Protein AF-0000000078092265 (afdb_homodimer)

Solvent-accessible surface area (backbone atoms only — not comparable to full-atom values): 11672 Å² total; per-residue (Å²): 135,84,78,75,76,72,63,72,63,69,66,55,89,64,66,45,27,37,35,40,30,34,4,74,84,43,70,90,44,83,53,50,36,31,25,39,28,41,64,63,77,36,43,71,41,83,38,68,69,68,69,80,55,44,78,50,47,59,36,38,38,35,26,38,37,67,60,49,50,34,36,48,71,65,77,37,58,66,68,65,69,46,38,56,56,51,50,41,49,51,54,46,35,51,52,50,40,53,52,45,51,51,49,69,72,96,135,86,77,76,76,72,64,73,64,69,66,54,89,64,64,44,28,35,34,40,31,35,4,72,83,44,70,92,43,83,56,48,34,31,24,38,28,40,63,64,76,37,44,72,41,84,38,68,70,68,71,82,55,44,77,51,47,57,35,38,38,34,26,38,36,68,61,51,50,34,36,50,70,66,73,35,58,66,67,64,69,45,39,58,55,51,51,40,48,51,53,45,34,50,52,49,38,52,52,45,49,52,48,69,73,96

Radius of gyration: 17.76 Å; Cα contacts (8 Å, |Δi|>4): 321; chains: 2; bounding box: 44×43×54 Å

Foldseek 3Di:
DDPPCPPCPVPPQPQAKEKEWEAAPDWPPPTWIWIFGVNVVGDIDTDDPDDPCVVRHPYYYYDYVVVVVCVVVVVDPPCVVCVVVVVVVVVVVVVVVVVVVVVVVD/DDPPCPPVPPPPQPQAKEKEWEAAPDWPPPTWIWIFGVNVVGDIDTDDPDDPCVVRHPYYYYDYVVVVVCVVVVVDPPCVVCVVVVVVVVVVVVVVVVVVVVVVVD

Organism: Rosa chinensis (NCBI:txid74649)

Nearest PDB structures (foldseek):
  9cbs-assembly4_D  TM=3.784E-01  e=1.407E+00  Thermochaetoides thermophila
  9cbs-assembly2_B  TM=3.819E-01  e=1.236E+00  Thermochaetoides thermophila
  9cbs-assembly3_C  TM=3.785E-01  e=1.709E+00  Thermochaetoides thermophila
  8wwc-assembly1_C  TM=3.579E-01  e=4.514E+00  synthetic construct
  9cbs-assembly4_D  TM=3.783E-01  e=1.330E+00  Thermochaetoides thermophila

pLDDT: mean 72.86, std 19.33, range [26.08, 94.12]

Structure (mmCIF, N/CA/C/O backbone):
data_AF-0000000078092265-model_v1
#
loop_
_entity.id
_entity.type
_entity.pdbx_description
1 polymer 'Putative SCP2 sterol-binding domain-containing protein'
#
loop_
_atom_site.group_PDB
_atom_site.id
_atom_site.type_symbol
_atom_site.label_atom_id
_atom_site.label_alt_id
_atom_site.label_comp_id
_atom_site.label_asym_id
_atom_site.label_entity_id
_atom_site.label_seq_id
_atom_site.pdbx_PDB_ins_code
_atom_site.Cartn_x
_atom_site.Cartn_y
_atom_site.Cartn_z
_atom_site.occupancy
_atom_site.B_iso_or_equiv
_atom_site.auth_seq_id
_atom_site.auth_comp_id
_atom_site.auth_asym_id
_atom_site.auth_atom_id
_atom_site.pdbx_PDB_model_num
ATOM 1 N N . MET A 1 1 ? 27.328 -7.016 -19.031 1 26.3 1 MET A N 1
ATOM 2 C CA . MET A 1 1 ? 26.531 -5.859 -18.625 1 26.3 1 MET A CA 1
ATOM 3 C C . MET A 1 1 ? 25.781 -6.148 -17.344 1 26.3 1 MET A C 1
ATOM 5 O O . MET A 1 1 ? 25.078 -7.152 -17.234 1 26.3 1 MET A O 1
ATOM 9 N N . LYS A 1 2 ? 26.203 -5.844 -15.977 1 26.5 2 LYS A N 1
ATOM 10 C CA . LYS A 1 2 ? 26.156 -6.375 -14.625 1 26.5 2 LYS A CA 1
ATOM 11 C C . LYS A 1 2 ? 24.734 -6.293 -14.062 1 26.5 2 LYS A C 1
ATOM 13 O O . LYS A 1 2 ? 24.062 -5.27 -14.203 1 26.5 2 LYS A O 1
ATOM 18 N N . GLN A 1 3 ? 23.766 -7.34 -14.109 1 31.22 3 GLN A N 1
ATOM 19 C CA . GLN A 1 3 ? 22.406 -7.621 -13.664 1 31.22 3 GLN A CA 1
ATOM 20 C C . GLN A 1 3 ? 22.109 -6.949 -12.328 1 31.22 3 GLN A C 1
ATOM 22 O O . GLN A 1 3 ? 22.859 -7.137 -11.359 1 31.22 3 GLN A O 1
ATOM 27 N N . GLN A 1 4 ? 21.812 -5.688 -12.203 1 35.84 4 GLN A N 1
ATOM 28 C CA . GLN A 1 4 ? 21.547 -4.836 -11.047 1 35.84 4 GLN A CA 1
ATOM 29 C C . GLN A 1 4 ? 21.047 -5.652 -9.867 1 35.84 4 GLN A C 1
ATOM 31 O O . GLN A 1 4 ? 20.172 -6.504 -10.016 1 35.84 4 GLN A O 1
ATOM 36 N N . ASN A 1 5 ? 21.891 -5.93 -8.82 1 31.75 5 ASN A N 1
ATOM 37 C CA . ASN A 1 5 ? 21.812 -6.609 -7.531 1 31.75 5 ASN A CA 1
ATOM 38 C C . ASN A 1 5 ? 20.453 -6.438 -6.887 1 31.75 5 ASN A C 1
ATOM 40 O O . ASN A 1 5 ? 20.109 -5.355 -6.402 1 31.75 5 ASN A O 1
ATOM 44 N N . ALA A 1 6 ? 19.359 -6.59 -7.562 1 34.56 6 ALA A N 1
ATOM 45 C CA . ALA A 1 6 ? 18.172 -6.832 -6.742 1 34.56 6 ALA A CA 1
ATOM 46 C C . ALA A 1 6 ? 18.547 -7.547 -5.445 1 34.56 6 ALA A C 1
ATOM 48 O O . ALA A 1 6 ? 18.859 -8.742 -5.453 1 34.56 6 ALA A O 1
ATOM 49 N N . SER A 1 7 ? 19.453 -7.035 -4.672 1 35.84 7 SER A N 1
ATOM 50 C CA . SER A 1 7 ? 19.734 -7.574 -3.348 1 35.84 7 SER A CA 1
ATOM 51 C C . SER A 1 7 ? 18.547 -8.352 -2.797 1 35.84 7 SER A C 1
ATOM 53 O O . SER A 1 7 ? 17.406 -7.922 -2.936 1 35.84 7 SER A O 1
ATOM 55 N N . LYS A 1 8 ? 18.594 -9.664 -2.881 1 35.97 8 LYS A N 1
ATOM 56 C CA . LYS A 1 8 ? 17.766 -10.539 -2.062 1 35.97 8 LYS A CA 1
ATOM 57 C C . LYS A 1 8 ? 17.344 -9.852 -0.765 1 35.97 8 LYS A C 1
ATOM 59 O O . LYS A 1 8 ? 18.172 -9.688 0.145 1 35.97 8 LYS A O 1
ATOM 64 N N . VAL A 1 9 ? 16.938 -8.656 -0.868 1 36.91 9 VAL A N 1
ATOM 65 C CA . VAL A 1 9 ? 16.328 -8.32 0.414 1 36.91 9 VAL A CA 1
ATOM 66 C C . VAL A 1 9 ? 15.82 -9.586 1.091 1 36.91 9 VAL A C 1
ATOM 68 O O . VAL A 1 9 ? 15.062 -10.352 0.494 1 36.91 9 VAL A O 1
ATOM 71 N N . ILE A 1 10 ? 16.672 -10.242 1.717 1 37.53 10 ILE A N 1
ATOM 72 C CA . ILE A 1 10 ? 16.25 -11.312 2.615 1 37.53 10 ILE A CA 1
ATOM 73 C C . ILE A 1 10 ? 14.82 -11.078 3.072 1 37.53 10 ILE A C 1
ATOM 75 O O . ILE A 1 10 ? 14.523 -10.086 3.736 1 37.53 10 ILE A O 1
ATOM 79 N N . VAL A 1 11 ? 13.883 -11.172 2.197 1 43.97 11 VAL A N 1
ATOM 80 C CA . VAL A 1 11 ? 12.57 -11.383 2.801 1 43.97 11 VAL A CA 1
ATOM 81 C C . VAL A 1 11 ? 12.719 -12.195 4.086 1 43.97 11 VAL A C 1
ATOM 83 O O . VAL A 1 11 ? 13 -13.398 4.039 1 43.97 11 VAL A O 1
ATOM 86 N N . LYS A 1 12 ? 13.609 -11.781 4.887 1 41.59 12 LYS A N 1
ATOM 87 C CA . LYS A 1 12 ? 13.406 -12.516 6.133 1 41.59 12 LYS A CA 1
ATOM 88 C C . LYS A 1 12 ? 11.977 -13.062 6.223 1 41.59 12 LYS A C 1
ATOM 90 O O . LYS A 1 12 ? 11.078 -12.57 5.535 1 41.59 12 LYS A O 1
ATOM 95 N N . LYS A 1 13 ? 11.758 -14.016 7.109 1 46.97 13 LYS A N 1
ATOM 96 C CA . LYS A 1 13 ? 10.625 -14.812 7.582 1 46.97 13 LYS A CA 1
ATOM 97 C C . LYS A 1 13 ? 9.352 -13.977 7.617 1 46.97 13 LYS A C 1
ATOM 99 O O . LYS A 1 13 ? 8.578 -14.062 8.57 1 46.97 13 LYS A O 1
ATOM 104 N N . ILE A 1 14 ? 9.258 -12.758 6.801 1 56.88 14 ILE A N 1
ATOM 105 C CA . ILE A 1 14 ? 8.055 -12.094 7.277 1 56.88 14 ILE A CA 1
ATOM 106 C C . ILE A 1 14 ? 6.82 -12.773 6.684 1 56.88 14 ILE A C 1
ATOM 108 O O . ILE A 1 14 ? 6.641 -12.789 5.461 1 56.88 14 ILE A O 1
ATOM 112 N N . GLY A 1 15 ? 6.367 -13.805 7.215 1 70.12 15 GLY A N 1
ATOM 113 C CA . GLY A 1 15 ? 5.121 -14.555 7.145 1 70.12 15 GLY A CA 1
ATOM 114 C C . GLY A 1 15 ? 3.891 -13.664 7.148 1 70.12 15 GLY A C 1
ATOM 115 O O . GLY A 1 15 ? 2.984 -13.852 7.965 1 70.12 15 GLY A O 1
ATOM 116 N N . LEU A 1 16 ? 3.859 -12.625 6.105 1 79.5 16 LEU A N 1
ATOM 117 C CA . LEU A 1 16 ? 2.682 -11.766 6.086 1 79.5 16 LEU A CA 1
ATOM 118 C C . LEU A 1 16 ? 1.802 -12.078 4.883 1 79.5 16 LEU A C 1
ATOM 120 O O . LEU A 1 16 ? 2.295 -12.539 3.852 1 79.5 16 LEU A O 1
ATOM 124 N N . VAL A 1 17 ? 0.511 -11.789 5.09 1 86.44 17 VAL A N 1
ATOM 125 C CA . VAL A 1 17 ? -0.472 -11.922 4.02 1 86.44 17 VAL A CA 1
ATOM 126 C C . VAL A 1 17 ? -1.005 -10.547 3.631 1 86.44 17 VAL A C 1
ATOM 128 O O . VAL A 1 17 ? -1.37 -9.75 4.496 1 86.44 17 VAL A O 1
ATOM 131 N N . TYR A 1 18 ? -0.978 -10.312 2.299 1 87.56 18 TYR A N 1
ATOM 132 C CA . TYR A 1 18 ? -1.479 -9.047 1.77 1 87.56 18 TYR A CA 1
ATOM 133 C C . TYR A 1 18 ? -2.605 -9.281 0.771 1 87.56 18 TYR A C 1
ATOM 135 O O . TYR A 1 18 ? -2.666 -10.336 0.13 1 87.56 18 TYR A O 1
ATOM 143 N N . GLN A 1 19 ? -3.453 -8.281 0.671 1 90.44 19 GLN A N 1
ATOM 144 C CA . GLN A 1 19 ? -4.449 -8.289 -0.394 1 90.44 19 GLN A CA 1
ATOM 145 C C . GLN A 1 19 ? -4.281 -7.082 -1.313 1 90.44 19 GLN A C 1
ATOM 147 O O . GLN A 1 19 ? -4.066 -5.961 -0.845 1 90.44 19 GLN A O 1
ATOM 152 N N . ILE A 1 20 ? -4.375 -7.355 -2.574 1 90.75 20 ILE A N 1
ATOM 153 C CA . ILE A 1 20 ? -4.355 -6.289 -3.572 1 90.75 20 ILE A CA 1
ATOM 154 C C . ILE A 1 20 ? -5.699 -6.234 -4.297 1 90.75 20 ILE A C 1
ATOM 156 O O . ILE A 1 20 ? -6.27 -7.273 -4.637 1 90.75 20 ILE A O 1
ATOM 160 N N . LYS A 1 21 ? -6.09 -5.051 -4.41 1 93.19 21 LYS A N 1
ATOM 161 C CA . LYS A 1 21 ? -7.305 -4.812 -5.18 1 93.19 21 LYS A CA 1
ATOM 162 C C . LYS A 1 21 ? -7.02 -3.947 -6.406 1 93.19 21 LYS A C 1
ATOM 164 O O . LYS A 1 21 ? -6.461 -2.855 -6.285 1 93.19 21 LYS A O 1
ATOM 169 N N . ILE A 1 22 ? -7.461 -4.477 -7.477 1 93.69 22 ILE A N 1
ATOM 170 C CA . ILE A 1 22 ? -7.199 -3.795 -8.742 1 93.69 22 ILE A CA 1
ATOM 171 C C . ILE A 1 22 ? -8.508 -3.266 -9.32 1 93.69 22 ILE A C 1
ATOM 173 O O . ILE A 1 22 ? -9.445 -4.035 -9.57 1 93.69 22 ILE A O 1
ATOM 177 N N . ALA A 1 23 ? -8.492 -1.946 -9.547 1 93.88 23 ALA A N 1
ATOM 178 C CA . ALA A 1 23 ? -9.672 -1.298 -10.109 1 93.88 23 ALA A CA 1
ATOM 179 C C . ALA A 1 23 ? -9.484 -1.019 -11.602 1 93.88 23 ALA A C 1
ATOM 181 O O . ALA A 1 23 ? -8.453 -0.485 -12.008 1 93.88 23 ALA A O 1
ATOM 182 N N . PRO A 1 24 ? -10.477 -1.284 -12.438 1 94.12 24 PRO A N 1
ATOM 183 C CA . PRO A 1 24 ? -10.336 -1.032 -13.875 1 94.12 24 PRO A CA 1
ATOM 184 C C . PRO A 1 24 ? -10.312 0.457 -14.211 1 94.12 24 PRO A C 1
ATOM 186 O O . PRO A 1 24 ? -9.531 0.883 -15.07 1 94.12 24 PRO A O 1
ATOM 189 N N . LYS A 1 25 ? -11.211 1.271 -13.539 1 88.94 25 LYS A N 1
ATOM 190 C CA . LYS A 1 25 ? -11.297 2.686 -13.891 1 88.94 25 LYS A CA 1
ATOM 191 C C . LYS A 1 25 ? -11.172 3.57 -12.648 1 88.94 25 LYS A C 1
ATOM 193 O O . LYS A 1 25 ? -10.406 4.535 -12.648 1 88.94 25 LYS A O 1
ATOM 198 N N . LYS A 1 26 ? -11.922 3.164 -11.648 1 87.31 26 LYS A N 1
ATOM 199 C CA . LYS A 1 26 ? -11.977 3.939 -10.414 1 87.31 26 LYS A CA 1
ATOM 200 C C . LYS A 1 26 ? -11.75 3.049 -9.195 1 87.31 26 LYS A C 1
ATOM 202 O O . LYS A 1 26 ? -12.398 2.01 -9.047 1 87.31 26 LYS A O 1
ATOM 207 N N . ILE A 1 27 ? -10.82 3.432 -8.375 1 89.12 27 ILE A N 1
ATOM 208 C CA . ILE A 1 27 ? -10.562 2.654 -7.164 1 89.12 27 ILE A CA 1
ATOM 209 C C . ILE A 1 27 ? -11.852 2.521 -6.355 1 89.12 27 ILE A C 1
ATOM 211 O O . ILE A 1 27 ? -12.594 3.492 -6.199 1 89.12 27 ILE A O 1
ATOM 215 N N . GLY A 1 28 ? -12.211 1.368 -5.91 1 87.69 28 GLY A N 1
ATOM 216 C CA . GLY A 1 28 ? -13.406 1.104 -5.125 1 87.69 28 GLY A CA 1
ATOM 217 C C . GLY A 1 28 ? -14.547 0.538 -5.945 1 87.69 28 GLY A C 1
ATOM 218 O O . GLY A 1 28 ? -15.57 0.123 -5.395 1 87.69 28 GLY A O 1
ATOM 219 N N . PHE A 1 29 ? -14.367 0.61 -7.301 1 89.94 29 PHE A N 1
ATOM 220 C CA . PHE A 1 29 ? -15.438 0.15 -8.172 1 89.94 29 PHE A CA 1
ATOM 221 C C . PHE A 1 29 ? -14.977 -1.032 -9.023 1 89.94 29 PHE A C 1
ATOM 223 O O . PHE A 1 29 ? -14 -0.926 -9.766 1 89.94 29 PHE A O 1
ATOM 230 N N . ASN A 1 30 ? -15.727 -2.215 -8.93 1 93.94 30 ASN A N 1
ATOM 231 C CA . ASN A 1 30 ? -15.492 -3.418 -9.727 1 93.94 30 ASN A CA 1
ATOM 232 C C . ASN A 1 30 ? -14.062 -3.914 -9.586 1 93.94 30 ASN A C 1
ATOM 234 O O . ASN A 1 30 ? -13.406 -4.238 -10.578 1 93.94 30 ASN A O 1
ATOM 238 N N . GLU A 1 31 ? -13.594 -3.898 -8.367 1 93.75 31 GLU A N 1
ATOM 239 C CA . GLU A 1 31 ? -12.211 -4.297 -8.117 1 93.75 31 GLU A CA 1
ATOM 240 C C . GLU A 1 31 ? -12.062 -5.816 -8.133 1 93.75 31 GLU A C 1
ATOM 242 O O . GLU A 1 31 ? -12.984 -6.539 -7.742 1 93.75 31 GLU A O 1
ATOM 247 N N . LEU A 1 32 ? -10.898 -6.242 -8.672 1 93.56 32 LEU A N 1
ATOM 248 C CA . LEU A 1 32 ? -10.469 -7.633 -8.531 1 93.56 32 LEU A CA 1
ATOM 249 C C . LEU A 1 32 ? -9.445 -7.77 -7.41 1 93.56 32 LEU A C 1
ATOM 251 O O . LEU A 1 32 ? -8.492 -6.996 -7.336 1 93.56 32 LEU A O 1
ATOM 255 N N . ALA A 1 33 ? -9.734 -8.766 -6.566 1 92.06 33 ALA A N 1
ATOM 256 C CA . ALA A 1 33 ? -8.859 -8.922 -5.406 1 92.06 33 ALA A CA 1
ATOM 257 C C . ALA A 1 33 ? -7.957 -10.141 -5.562 1 92.06 33 ALA A C 1
ATOM 259 O O . ALA A 1 33 ? -8.383 -11.18 -6.078 1 92.06 33 ALA A O 1
ATOM 260 N N . TYR A 1 34 ? -6.742 -9.945 -5.152 1 90.06 34 TYR A N 1
ATOM 261 C CA . TYR A 1 34 ? -5.762 -11.016 -5.059 1 90.06 34 TYR A CA 1
ATOM 262 C C . TYR A 1 34 ? -5.137 -11.062 -3.668 1 90.06 34 TYR A C 1
ATOM 264 O O . TYR A 1 34 ? -4.875 -10.016 -3.062 1 90.06 34 TYR A O 1
ATOM 272 N N . THR A 1 35 ? -4.902 -12.266 -3.219 1 89.31 35 THR A N 1
ATOM 273 C CA . THR A 1 35 ? -4.211 -12.445 -1.948 1 89.31 35 THR A CA 1
ATOM 274 C C . THR A 1 35 ? -2.787 -12.953 -2.176 1 89.31 35 THR A C 1
ATOM 276 O O . THR A 1 35 ? -2.574 -13.922 -2.902 1 89.31 35 THR A O 1
ATOM 279 N N . ILE A 1 36 ? -1.922 -12.203 -1.634 1 86.69 36 ILE A N 1
ATOM 280 C CA . ILE A 1 36 ? -0.514 -12.578 -1.695 1 86.69 36 ILE A CA 1
ATOM 281 C C . ILE A 1 36 ? -0.073 -13.148 -0.348 1 86.69 36 ILE A C 1
ATOM 283 O O . ILE A 1 36 ? 0 -12.422 0.645 1 86.69 36 ILE A O 1
ATOM 287 N N . ASP A 1 37 ? 0.256 -14.469 -0.328 1 84.81 37 ASP A N 1
ATOM 288 C CA . ASP A 1 37 ? 0.639 -15.172 0.892 1 84.81 37 ASP A CA 1
ATOM 289 C C . ASP A 1 37 ? 2.146 -15.406 0.938 1 84.81 37 ASP A C 1
ATOM 291 O O . ASP A 1 37 ? 2.652 -16.359 0.327 1 84.81 37 ASP A O 1
ATOM 295 N N . LEU A 1 38 ? 2.846 -14.617 1.672 1 81.94 38 LEU A N 1
ATOM 296 C CA . LEU A 1 38 ? 4.301 -1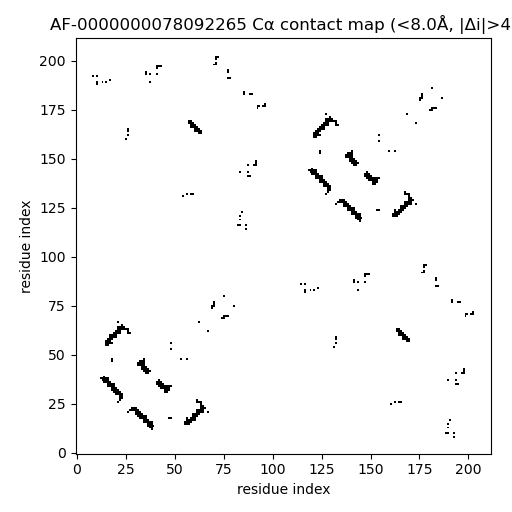4.703 1.726 1 81.94 38 LEU A CA 1
ATOM 297 C C . LEU A 1 38 ? 4.746 -15.805 2.684 1 81.94 38 LEU A C 1
ATOM 299 O O . LEU A 1 38 ? 5.914 -16.203 2.68 1 81.94 38 LEU A O 1
ATOM 303 N N . ILE A 1 39 ? 3.732 -16.234 3.5 1 77.75 39 ILE A N 1
ATOM 304 C CA . ILE A 1 39 ? 4 -17.391 4.34 1 77.75 39 ILE A CA 1
ATOM 305 C C . ILE A 1 39 ? 4.176 -18.625 3.463 1 77.75 39 ILE A C 1
ATOM 307 O O . ILE A 1 39 ? 5.043 -19.469 3.729 1 77.75 39 ILE A O 1
ATOM 311 N N . ARG A 1 40 ? 3.342 -18.625 2.463 1 82.12 40 ARG A N 1
ATOM 312 C CA . ARG A 1 40 ? 3.408 -19.719 1.516 1 82.12 40 ARG A CA 1
ATOM 313 C C . ARG A 1 40 ? 4.25 -19.359 0.3 1 82.12 40 ARG A C 1
ATOM 315 O O . ARG A 1 40 ? 3.834 -19.578 -0.84 1 82.12 40 ARG A O 1
ATOM 322 N N . LYS A 1 41 ? 5.297 -18.703 0.479 1 77.5 41 LYS A N 1
ATOM 323 C CA . LYS A 1 41 ? 6.34 -18.406 -0.5 1 77.5 41 LYS A CA 1
ATOM 324 C C . LYS A 1 41 ? 5.809 -17.531 -1.621 1 77.5 41 LYS A C 1
ATOM 326 O O . LYS A 1 41 ? 6.125 -17.734 -2.793 1 77.5 41 LYS A O 1
ATOM 331 N N . GLY A 1 42 ? 4.801 -16.766 -1.279 1 78 42 GLY A N 1
ATOM 332 C CA . GLY A 1 42 ? 4.375 -15.773 -2.256 1 78 42 GLY A CA 1
ATOM 333 C C . GLY A 1 42 ? 3.248 -16.266 -3.148 1 78 42 GLY A C 1
ATOM 334 O O . GLY A 1 42 ? 3.016 -15.711 -4.223 1 78 42 GLY A O 1
ATOM 335 N N . GLU A 1 43 ? 2.598 -17.312 -2.736 1 83.81 43 GLU A N 1
ATOM 336 C CA . GLU A 1 43 ? 1.448 -17.75 -3.518 1 83.81 43 GLU A CA 1
ATOM 337 C C . GLU A 1 43 ? 0.405 -16.656 -3.652 1 83.81 43 GLU A C 1
ATOM 339 O O . GLU A 1 43 ? 0.128 -15.938 -2.689 1 83.81 43 GLU A O 1
ATOM 344 N N . VAL A 1 44 ? -0.053 -16.516 -4.883 1 86.31 44 VAL A N 1
ATOM 345 C CA . VAL A 1 44 ? -1.093 -15.531 -5.148 1 86.31 44 VAL A CA 1
ATOM 346 C C . VAL A 1 44 ? -2.395 -16.234 -5.516 1 86.31 44 VAL A C 1
ATOM 348 O O . VAL A 1 44 ? -2.402 -17.141 -6.355 1 86.31 44 VAL A O 1
ATOM 351 N N . THR A 1 45 ? -3.418 -15.938 -4.781 1 88.12 45 THR A N 1
ATOM 352 C CA . THR A 1 45 ? -4.738 -16.484 -5.059 1 88.12 45 THR A CA 1
ATOM 353 C C . THR A 1 45 ? -5.723 -15.375 -5.406 1 88.12 45 THR A C 1
ATOM 355 O O . THR A 1 45 ? -5.688 -14.297 -4.812 1 88.12 45 THR A O 1
ATOM 358 N N . LYS A 1 46 ? -6.484 -15.711 -6.441 1 89.69 46 LYS A N 1
ATOM 359 C CA . LYS A 1 46 ? -7.539 -14.766 -6.789 1 89.69 46 LYS A CA 1
ATOM 360 C C . LYS A 1 46 ? -8.664 -14.797 -5.758 1 89.69 46 LYS A C 1
ATOM 362 O O . LYS A 1 46 ? -9.078 -15.867 -5.312 1 89.69 46 LYS A O 1
ATOM 367 N N . GLY A 1 47 ? -9.102 -13.594 -5.434 1 86.88 47 GLY A N 1
ATOM 368 C CA . GLY A 1 47 ? -10.18 -13.477 -4.469 1 86.88 47 GLY A CA 1
ATOM 369 C C . GLY A 1 47 ? -9.734 -12.922 -3.133 1 86.88 47 GLY A C 1
ATOM 370 O O . GLY A 1 47 ? -8.547 -12.961 -2.805 1 86.88 47 GLY A O 1
ATOM 371 N N . ALA A 1 48 ? -10.695 -12.164 -2.527 1 73.19 48 ALA A N 1
ATOM 372 C CA . ALA A 1 48 ? -10.445 -11.641 -1.188 1 73.19 48 ALA A CA 1
ATOM 373 C C . ALA A 1 48 ? -10.344 -12.773 -0.168 1 73.19 48 ALA A C 1
ATOM 375 O O . ALA A 1 48 ? -10.961 -13.82 -0.332 1 73.19 48 ALA A O 1
ATOM 376 N N . TYR A 1 49 ? -9.273 -12.602 0.7 1 62.66 49 TYR A N 1
ATOM 377 C CA . TYR A 1 49 ? -9.211 -13.57 1.79 1 62.66 49 TYR A CA 1
ATOM 378 C C . TYR A 1 49 ? -10.508 -13.562 2.592 1 62.66 49 TYR A C 1
ATOM 380 O O . TYR A 1 49 ? -11.023 -12.5 2.943 1 62.66 49 TYR A O 1
ATOM 388 N N . GLU A 1 50 ? -11.43 -14.406 2.285 1 58.91 50 GLU A N 1
ATOM 389 C CA . GLU A 1 50 ? -12.68 -14.539 3.035 1 58.91 50 GLU A CA 1
ATOM 390 C C . GLU A 1 50 ? -12.477 -15.359 4.301 1 58.91 50 GLU A C 1
ATOM 392 O O . GLU A 1 50 ? -11.57 -16.203 4.367 1 58.91 50 GLU A O 1
ATOM 397 N N . GLY A 1 51 ? -13.156 -14.938 5.402 1 54.44 51 GLY A N 1
ATOM 398 C CA . GLY A 1 51 ? -13.281 -15.68 6.648 1 54.44 51 GLY A CA 1
ATOM 399 C C . GLY A 1 51 ? -12.195 -15.344 7.652 1 54.44 51 GLY A C 1
ATOM 400 O O . GLY A 1 51 ? -11.773 -14.188 7.758 1 54.44 51 GLY A O 1
ATOM 401 N N . ILE A 1 52 ? -11.773 -16.344 8.469 1 50.91 52 ILE A N 1
ATOM 402 C CA . ILE A 1 52 ? -10.844 -16.312 9.594 1 50.91 52 ILE A CA 1
ATOM 403 C C . ILE A 1 52 ? -9.484 -15.805 9.125 1 50.91 52 ILE A C 1
ATOM 405 O O . ILE A 1 52 ? -8.758 -15.156 9.883 1 50.91 52 ILE A O 1
ATOM 409 N N . ARG A 1 53 ? -9.281 -15.875 7.863 1 56.12 53 ARG A N 1
ATOM 410 C CA . ARG A 1 53 ? -7.922 -15.602 7.406 1 56.12 53 ARG A CA 1
ATOM 411 C C . ARG A 1 53 ? -7.711 -14.109 7.176 1 56.12 53 ARG A C 1
ATOM 413 O O . ARG A 1 53 ? -6.578 -13.633 7.156 1 56.12 53 ARG A O 1
ATOM 420 N N . ASN A 1 54 ? -8.945 -13.414 7.102 1 59.41 54 ASN A N 1
ATOM 421 C CA . ASN A 1 54 ? -8.852 -11.961 7.02 1 59.41 54 ASN A CA 1
ATOM 422 C C . ASN A 1 54 ? -8.094 -11.375 8.203 1 59.41 54 ASN A C 1
ATOM 424 O O . ASN A 1 54 ? -7.438 -10.344 8.078 1 59.41 54 ASN A O 1
ATOM 428 N N . ALA A 1 55 ? -8.203 -12.297 9.273 1 60.72 55 ALA A N 1
ATOM 429 C CA . ALA A 1 55 ? -7.527 -11.844 10.484 1 60.72 55 ALA A CA 1
ATOM 430 C C . ALA A 1 55 ? -6.012 -11.836 10.297 1 60.72 55 ALA A C 1
ATOM 432 O O . ALA A 1 55 ? -5.293 -11.18 11.047 1 60.72 55 ALA A O 1
ATOM 433 N N . TYR A 1 56 ? -5.715 -12.289 9.18 1 74.69 56 TYR A N 1
ATOM 434 C CA . TYR A 1 56 ? -4.27 -12.461 9.047 1 74.69 56 TYR A CA 1
ATOM 435 C C . TYR A 1 56 ? -3.707 -11.547 7.969 1 74.69 56 TYR A C 1
ATOM 437 O O . TYR A 1 56 ? -2.498 -11.531 7.727 1 74.69 56 TYR A O 1
ATOM 445 N N . ILE A 1 57 ? -4.773 -10.734 7.484 1 85.31 57 ILE A N 1
ATOM 446 C CA . ILE A 1 57 ? -4.277 -9.852 6.434 1 85.31 57 ILE A CA 1
ATOM 447 C C . ILE A 1 57 ? -3.533 -8.672 7.059 1 85.31 57 ILE A C 1
ATOM 449 O O . ILE A 1 57 ? -4.074 -7.973 7.918 1 85.31 57 ILE A O 1
ATOM 453 N N . TYR A 1 58 ? -2.375 -8.469 6.598 1 85.38 58 TYR A N 1
ATOM 454 C CA . TYR A 1 58 ? -1.525 -7.414 7.141 1 85.38 58 TYR A CA 1
ATOM 455 C C . TYR A 1 58 ? -1.916 -6.055 6.57 1 85.38 58 TYR A C 1
ATOM 457 O O . TYR A 1 58 ? -1.939 -5.055 7.297 1 85.38 58 TYR A O 1
ATOM 465 N N . ALA A 1 59 ? -2.309 -6.023 5.27 1 89.88 59 ALA A N 1
ATOM 466 C CA . ALA A 1 59 ? -2.695 -4.77 4.625 1 89.88 59 ALA A CA 1
ATOM 467 C C . ALA A 1 59 ? -3.422 -5.027 3.309 1 89.88 59 ALA A C 1
ATOM 469 O O . ALA A 1 59 ? -3.242 -6.082 2.689 1 89.88 59 ALA A O 1
ATOM 470 N N . ILE A 1 60 ? -4.234 -4.105 2.943 1 91 60 ILE A N 1
ATOM 471 C CA . ILE A 1 60 ? -4.918 -4.125 1.655 1 91 60 ILE A CA 1
ATOM 472 C C . ILE A 1 60 ? -4.516 -2.896 0.839 1 91 60 ILE A C 1
ATOM 474 O O . ILE A 1 60 ? -4.516 -1.775 1.353 1 91 60 ILE A O 1
ATOM 478 N N . PHE A 1 61 ? -4.215 -3.133 -0.4 1 90.75 61 PHE A N 1
ATOM 479 C CA . PHE A 1 61 ? -3.834 -2.062 -1.313 1 90.75 61 PHE A CA 1
ATOM 480 C C . PHE A 1 61 ? -4.742 -2.043 -2.537 1 90.75 61 PHE A C 1
ATOM 482 O O . PHE A 1 61 ? -4.953 -3.076 -3.176 1 90.75 61 PHE A O 1
ATOM 489 N N . SER A 1 62 ? -5.273 -0.884 -2.818 1 92.62 62 SER A N 1
ATOM 490 C CA . SER A 1 62 ? -6.105 -0.71 -4.004 1 92.62 62 SER A CA 1
ATOM 491 C C . SER A 1 62 ? -5.461 0.258 -4.992 1 92.62 62 SER A C 1
ATOM 493 O O . SER A 1 62 ? -4.953 1.309 -4.598 1 92.62 62 SER A O 1
ATOM 495 N N . PHE A 1 63 ? -5.469 -0.081 -6.246 1 89.88 63 PHE A N 1
ATOM 496 C CA . PHE A 1 63 ? -4.973 0.805 -7.293 1 89.88 63 PHE A CA 1
ATOM 497 C C . PHE A 1 63 ? -5.625 0.478 -8.633 1 89.88 63 PHE A C 1
ATOM 499 O O . PHE A 1 63 ? -6.332 -0.524 -8.758 1 89.88 63 PHE A O 1
ATOM 506 N N . LYS A 1 64 ? -5.324 1.28 -9.57 1 91.12 64 LYS A N 1
ATOM 507 C CA . LYS A 1 64 ? -5.918 1.107 -10.891 1 91.12 64 LYS A CA 1
ATOM 508 C C . LYS A 1 64 ? -5.16 0.057 -11.703 1 91.12 64 LYS A C 1
ATOM 510 O O . LYS A 1 64 ? -3.939 -0.062 -11.586 1 91.12 64 LYS A O 1
ATOM 515 N N . VAL A 1 65 ? -5.906 -0.545 -12.523 1 92.19 65 VAL A N 1
ATOM 516 C CA . VAL A 1 65 ? -5.359 -1.614 -13.352 1 92.19 65 VAL A CA 1
ATOM 517 C C . VAL A 1 65 ? -4.23 -1.065 -14.227 1 92.19 65 VAL A C 1
ATOM 519 O O . VAL A 1 65 ? -3.26 -1.769 -14.508 1 92.19 65 VAL A O 1
ATOM 522 N N . GLU A 1 66 ? -4.285 0.143 -14.648 1 90 66 GLU A N 1
ATOM 523 C CA . GLU A 1 66 ? -3.262 0.728 -15.516 1 90 66 GLU A CA 1
ATOM 524 C C . GLU A 1 66 ? -1.891 0.7 -14.844 1 90 66 GLU A C 1
ATOM 526 O O . GLU A 1 66 ? -0.874 0.486 -15.5 1 90 66 GLU A O 1
ATOM 531 N N . ASN A 1 67 ? -1.87 0.928 -13.57 1 84.19 67 ASN A N 1
ATOM 532 C CA . ASN A 1 67 ? -0.606 0.895 -12.844 1 84.19 67 ASN A CA 1
ATOM 533 C C . ASN A 1 67 ? -0.098 -0.534 -12.664 1 84.19 67 ASN A C 1
ATOM 535 O O . ASN A 1 67 ? 1.104 -0.785 -12.758 1 84.19 67 ASN A O 1
ATOM 539 N N . PHE A 1 68 ? -0.947 -1.448 -12.523 1 84.25 68 PHE A N 1
ATOM 540 C CA . PHE A 1 68 ? -0.607 -2.863 -12.43 1 84.25 68 PHE A CA 1
ATOM 541 C C . PHE A 1 68 ? -0.001 -3.359 -13.734 1 84.25 68 PHE A C 1
ATOM 543 O O . PHE A 1 68 ? 1.032 -4.031 -13.734 1 84.25 68 PHE A O 1
ATOM 550 N N . VAL A 1 69 ? -0.679 -2.994 -14.758 1 85.88 69 VAL A N 1
ATOM 551 C CA . VAL A 1 69 ? -0.241 -3.438 -16.078 1 85.88 69 VAL 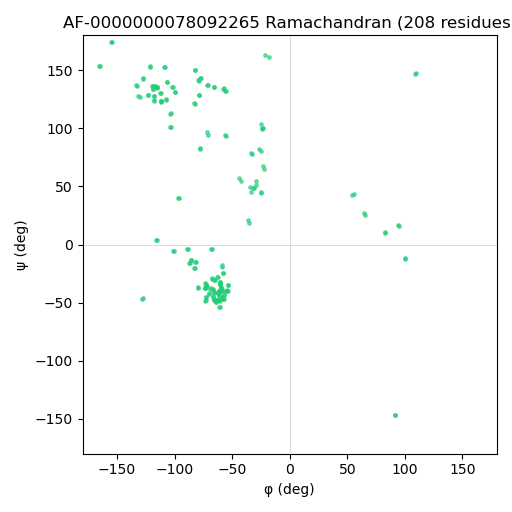A CA 1
ATOM 552 C C . VAL A 1 69 ? 1.149 -2.881 -16.375 1 85.88 69 VAL A C 1
ATOM 554 O O . VAL A 1 69 ? 2.01 -3.592 -16.906 1 85.88 69 VAL A O 1
ATOM 557 N N . LYS A 1 70 ? 1.401 -1.634 -16.031 1 85.25 70 LYS A N 1
ATOM 558 C CA . LYS A 1 70 ? 2.713 -1.034 -16.25 1 85.25 70 LYS A CA 1
ATOM 559 C C . LYS A 1 70 ? 3.805 -1.811 -15.516 1 85.25 70 LYS A C 1
ATOM 561 O O . LYS A 1 70 ? 4.895 -2.012 -16.047 1 85.25 70 LYS A O 1
ATOM 566 N N . ILE A 1 71 ? 3.561 -2.246 -14.367 1 80.5 71 ILE A N 1
ATOM 567 C CA . ILE A 1 71 ? 4.531 -2.986 -13.57 1 80.5 71 ILE A CA 1
ATOM 568 C C . ILE A 1 71 ? 4.703 -4.391 -14.141 1 80.5 71 ILE A C 1
ATOM 570 O O . ILE A 1 71 ? 5.828 -4.863 -14.32 1 80.5 71 ILE A O 1
ATOM 574 N N . ALA A 1 72 ? 3.584 -4.98 -14.438 1 81.75 72 ALA A N 1
ATOM 575 C CA . ALA A 1 72 ? 3.588 -6.34 -14.969 1 81.75 72 ALA A CA 1
ATOM 576 C C . ALA A 1 72 ? 4.348 -6.414 -16.281 1 81.75 72 ALA A C 1
ATOM 578 O O . ALA A 1 72 ? 5.023 -7.406 -16.562 1 81.75 72 ALA A O 1
ATOM 579 N N . MET A 1 73 ? 4.305 -5.395 -17.016 1 85.12 73 MET A N 1
ATOM 580 C CA . MET A 1 73 ? 4.941 -5.371 -18.328 1 85.12 73 MET A CA 1
ATOM 581 C C . MET A 1 73 ? 6.391 -4.914 -18.219 1 85.12 73 MET A C 1
ATOM 583 O O . MET A 1 73 ? 7.094 -4.824 -19.219 1 85.12 73 MET A O 1
ATOM 587 N N . GLY A 1 74 ? 6.82 -4.539 -17.031 1 79.31 74 GLY A N 1
ATOM 588 C CA . GLY A 1 74 ? 8.195 -4.121 -16.828 1 79.31 74 GLY A CA 1
ATOM 589 C C . GLY A 1 74 ? 8.445 -2.674 -17.203 1 79.31 74 GLY A C 1
ATOM 590 O O . GLY A 1 74 ? 9.594 -2.242 -17.297 1 79.31 74 GLY A O 1
ATOM 591 N N . LYS A 1 75 ? 7.398 -1.982 -17.438 1 84.56 75 LYS A N 1
ATOM 592 C CA . LYS A 1 75 ? 7.527 -0.58 -17.828 1 84.56 75 LYS A CA 1
ATOM 593 C C . LYS A 1 75 ? 7.688 0.313 -16.594 1 84.56 75 LYS A C 1
ATOM 595 O O . LYS A 1 75 ? 8.094 1.472 -16.719 1 84.56 75 LYS A O 1
ATOM 600 N N . MET A 1 76 ? 7.281 -0.232 -15.516 1 79.5 76 MET A N 1
ATOM 601 C CA . MET A 1 76 ? 7.434 0.48 -14.25 1 79.5 76 MET A CA 1
ATOM 602 C C . MET A 1 76 ? 8 -0.437 -13.172 1 79.5 76 MET A C 1
ATOM 604 O O . MET A 1 76 ? 7.586 -1.593 -13.055 1 79.5 76 MET A O 1
ATOM 608 N N . ASN A 1 77 ? 8.984 0.124 -12.352 1 75.5 77 ASN A N 1
ATOM 609 C CA . ASN A 1 77 ? 9.523 -0.593 -11.203 1 75.5 77 ASN A CA 1
ATOM 610 C C . ASN A 1 77 ? 8.625 -0.448 -9.984 1 75.5 77 ASN A C 1
ATOM 612 O O . ASN A 1 77 ? 8.312 0.669 -9.562 1 75.5 77 ASN A O 1
ATOM 616 N N . PRO A 1 78 ? 8.148 -1.613 -9.438 1 77.06 78 PRO A N 1
ATOM 617 C CA . PRO A 1 78 ? 7.262 -1.525 -8.273 1 77.06 78 PRO A CA 1
ATOM 618 C C . PRO A 1 78 ? 7.883 -0.739 -7.125 1 77.06 78 PRO A C 1
ATOM 620 O O . PRO A 1 78 ? 7.184 0.012 -6.438 1 77.06 78 PRO A O 1
ATOM 623 N N . GLN A 1 79 ? 9.141 -0.918 -6.883 1 75.44 79 GLN A N 1
ATOM 624 C CA . GLN A 1 79 ? 9.797 -0.192 -5.805 1 75.44 79 GLN A CA 1
ATOM 625 C C . GLN A 1 79 ? 9.727 1.315 -6.031 1 75.44 79 GLN A C 1
ATOM 627 O O . GLN A 1 79 ? 9.414 2.072 -5.109 1 75.44 79 GLN A O 1
ATOM 632 N N . ILE A 1 80 ? 9.883 1.686 -7.215 1 73.5 80 ILE A N 1
ATOM 633 C CA . ILE A 1 80 ? 9.867 3.104 -7.559 1 73.5 80 ILE A CA 1
ATOM 634 C C . ILE A 1 80 ? 8.438 3.639 -7.469 1 73.5 80 ILE A C 1
ATOM 636 O O . ILE A 1 80 ? 8.219 4.762 -7.008 1 73.5 80 ILE A O 1
ATOM 640 N N . ALA A 1 81 ? 7.504 2.842 -7.836 1 75.12 81 ALA A N 1
ATOM 641 C CA . ALA A 1 81 ? 6.098 3.24 -7.828 1 75.12 81 ALA A CA 1
ATOM 642 C C . ALA A 1 81 ? 5.609 3.496 -6.402 1 75.12 81 ALA A C 1
ATOM 644 O O . ALA A 1 81 ? 4.805 4.398 -6.172 1 75.12 81 ALA A O 1
ATOM 645 N N . PHE A 1 82 ? 6.18 2.787 -5.438 1 77.88 82 PHE A N 1
ATOM 646 C CA . PHE A 1 82 ? 5.68 2.877 -4.07 1 77.88 82 PHE A CA 1
ATOM 647 C C . PHE A 1 82 ? 6.566 3.785 -3.229 1 77.88 82 PHE A C 1
ATOM 649 O O . PHE A 1 82 ? 6.172 4.215 -2.143 1 77.88 82 PHE A O 1
ATOM 656 N N . ASN A 1 83 ? 7.57 4.199 -3.76 1 79.12 83 ASN A N 1
ATOM 657 C CA . ASN A 1 83 ? 8.523 5.02 -3.02 1 79.12 83 ASN A CA 1
ATOM 658 C C . ASN A 1 83 ? 7.898 6.344 -2.586 1 79.12 83 ASN A C 1
ATOM 660 O O . ASN A 1 83 ? 8.047 6.758 -1.433 1 79.12 83 ASN A O 1
ATOM 664 N N . PRO A 1 84 ? 7.254 7.047 -3.529 1 76.19 84 PRO A N 1
ATOM 665 C CA . PRO A 1 84 ? 6.629 8.297 -3.098 1 76.19 84 PRO A CA 1
ATOM 666 C C . PRO A 1 84 ? 5.695 8.109 -1.906 1 76.19 84 PRO A C 1
ATOM 668 O O . PRO A 1 84 ? 5.66 8.953 -1.004 1 76.19 84 PRO A O 1
ATOM 671 N N . PHE A 1 85 ? 5.035 6.969 -1.885 1 76.44 85 PHE A N 1
ATOM 672 C CA . PHE A 1 85 ? 4.141 6.656 -0.777 1 76.44 85 PHE A CA 1
ATOM 673 C C . PHE A 1 85 ? 4.922 6.492 0.521 1 76.44 85 PHE A C 1
ATOM 675 O O . PHE A 1 85 ? 4.559 7.074 1.547 1 76.44 85 PHE A O 1
ATOM 682 N N . ILE A 1 86 ? 5.934 5.762 0.457 1 78 86 ILE A N 1
ATOM 683 C CA . ILE A 1 86 ? 6.754 5.492 1.633 1 78 86 ILE A CA 1
ATOM 684 C C . ILE A 1 86 ? 7.355 6.793 2.154 1 78 86 ILE A C 1
ATOM 686 O O . ILE A 1 86 ? 7.336 7.055 3.361 1 78 86 ILE A O 1
ATOM 690 N N . GLU A 1 87 ? 7.805 7.609 1.282 1 78.12 87 GLU A N 1
ATOM 691 C CA . GLU A 1 87 ? 8.383 8.891 1.666 1 78.12 87 GLU A CA 1
ATOM 692 C C . GLU A 1 87 ? 7.324 9.82 2.264 1 78.12 87 GLU A C 1
ATOM 694 O O . GLU A 1 87 ? 7.59 10.523 3.242 1 78.12 87 GLU A O 1
ATOM 699 N N . GLY A 1 88 ? 6.219 9.828 1.599 1 77.5 88 GLY A N 1
ATOM 700 C CA . GLY A 1 88 ? 5.129 10.625 2.146 1 77.5 88 GLY A CA 1
ATOM 701 C C . GLY A 1 88 ? 4.746 10.219 3.559 1 77.5 88 GLY A C 1
ATOM 702 O O . GLY A 1 88 ? 4.57 11.07 4.43 1 77.5 88 GLY A O 1
ATOM 703 N N . LEU A 1 89 ? 4.668 8.977 3.801 1 79.25 89 LEU A N 1
ATOM 704 C CA . LEU A 1 89 ? 4.352 8.461 5.125 1 79.25 89 LEU A CA 1
ATOM 705 C C . LEU A 1 89 ? 5.418 8.867 6.137 1 79.25 89 LEU A C 1
ATOM 707 O O . LEU A 1 89 ? 5.09 9.312 7.242 1 79.25 89 LEU A O 1
ATOM 711 N N . SER A 1 90 ? 6.641 8.664 5.727 1 79.19 90 SER A N 1
ATOM 712 C CA . SER A 1 90 ? 7.75 9 6.617 1 79.19 90 SER A CA 1
ATOM 713 C C . SER A 1 90 ? 7.707 10.477 7.016 1 79.19 90 SER A C 1
ATOM 715 O O . SER A 1 90 ? 7.887 10.812 8.188 1 79.19 90 SER A O 1
ATOM 717 N N . THR A 1 91 ? 7.527 11.297 6.07 1 79.69 91 THR A N 1
ATOM 718 C CA . THR A 1 91 ? 7.457 12.727 6.34 1 79.69 91 THR A CA 1
ATOM 719 C C . THR A 1 91 ? 6.281 13.047 7.258 1 79.69 91 THR A C 1
ATOM 721 O O . THR A 1 91 ? 6.414 13.836 8.195 1 79.69 91 THR A O 1
ATOM 724 N N . TRP A 1 92 ? 5.211 12.422 6.953 1 80.88 92 TRP A N 1
ATOM 725 C CA . TRP A 1 92 ? 4.012 12.633 7.754 1 80.88 92 TRP A CA 1
ATOM 726 C C . TRP A 1 92 ? 4.242 12.211 9.203 1 80.88 92 TRP A C 1
ATOM 728 O O . TRP A 1 92 ? 3.969 12.984 10.125 1 80.88 92 TRP A O 1
ATOM 738 N N . PHE A 1 93 ? 4.758 11.141 9.422 1 78.62 93 PHE A N 1
ATOM 739 C CA . PHE A 1 93 ? 4.957 10.609 10.766 1 78.62 93 PHE A CA 1
ATOM 740 C C . PHE A 1 93 ? 6.012 11.414 11.508 1 78.62 93 PHE A C 1
ATOM 742 O O . PHE A 1 93 ? 5.895 11.633 12.719 1 78.62 93 PHE A O 1
ATOM 749 N N . GLN A 1 94 ? 7.039 11.82 10.828 1 76.19 94 GLN A N 1
ATOM 750 C CA . GLN A 1 94 ? 8.039 12.68 11.453 1 76.19 94 GLN A CA 1
ATOM 751 C C . GLN A 1 94 ? 7.422 13.992 11.93 1 76.19 94 GLN A C 1
ATOM 753 O O . GLN A 1 94 ? 7.77 14.5 12.992 1 76.19 94 GLN A O 1
ATOM 758 N N . SER A 1 95 ? 6.562 14.445 11.094 1 76.19 95 SER A N 1
ATOM 759 C CA . SER A 1 95 ? 5.898 15.688 11.469 1 76.19 95 SER A CA 1
ATOM 760 C C . SER A 1 95 ? 5.012 15.492 12.695 1 76.19 95 SER A C 1
ATOM 762 O O . SER A 1 95 ? 4.91 16.391 13.539 1 76.19 95 SER A O 1
ATOM 764 N N . ILE A 1 96 ? 4.336 14.406 12.734 1 73.75 96 ILE A N 1
ATOM 765 C CA . ILE A 1 96 ? 3.496 14.07 13.875 1 73.75 96 ILE A CA 1
ATOM 766 C C . ILE A 1 96 ? 4.359 13.961 15.133 1 73.75 96 ILE A C 1
ATOM 768 O O . ILE A 1 96 ? 3.998 14.492 16.188 1 73.75 96 ILE A O 1
ATOM 772 N N . SER A 1 97 ? 5.371 13.141 15.039 1 70.69 97 SER A N 1
ATOM 773 C CA . SER A 1 97 ? 6.246 12.898 16.188 1 70.69 97 SER A CA 1
ATOM 774 C C . SER A 1 97 ? 6.891 14.195 16.672 1 70.69 97 SER A C 1
ATOM 776 O O . SER A 1 97 ? 7.02 14.414 17.875 1 70.69 97 SER A O 1
ATOM 778 N N . SER A 1 98 ? 7.344 14.898 15.758 1 68.12 98 SER A N 1
ATOM 779 C CA . SER A 1 98 ? 7.926 16.172 16.156 1 68.12 98 SER A CA 1
ATOM 780 C C . SER A 1 98 ? 6.895 17.062 16.844 1 68.12 98 SER A C 1
ATOM 782 O O . SER A 1 98 ? 7.223 17.797 17.781 1 68.12 98 SER A O 1
ATOM 784 N N . ASN A 1 99 ? 5.699 16.891 16.312 1 61.41 99 ASN A N 1
ATOM 785 C CA . ASN A 1 99 ? 4.641 17.672 16.953 1 61.41 99 ASN A CA 1
ATOM 786 C C . ASN A 1 99 ? 4.277 17.125 18.328 1 61.41 99 ASN A C 1
ATOM 788 O O . ASN A 1 99 ? 3.934 17.891 19.234 1 61.41 99 ASN A O 1
ATOM 792 N N . THR A 1 100 ? 4.344 15.867 18.406 1 56.25 100 THR A N 1
ATOM 793 C CA . THR A 1 100 ? 4.105 15.25 19.703 1 56.25 100 THR A CA 1
ATOM 794 C C . THR A 1 100 ? 5.289 15.484 20.641 1 56.25 100 THR A C 1
ATOM 796 O O . THR A 1 100 ? 5.113 15.625 21.859 1 56.25 100 THR A O 1
ATOM 799 N N . SER A 1 101 ? 6.484 15.258 20.188 1 51.19 101 SER A N 1
ATOM 800 C CA . SER A 1 101 ? 7.609 15.617 21.047 1 51.19 101 SER A CA 1
ATOM 801 C C . SER A 1 101 ? 7.523 17.078 21.484 1 51.19 101 SER A C 1
ATOM 803 O O . SER A 1 101 ? 7.914 17.422 22.594 1 51.19 101 SER A O 1
ATOM 805 N N . TYR A 1 102 ? 7.141 17.891 20.641 1 43.84 102 TYR A N 1
ATOM 806 C CA . TYR A 1 102 ? 6.898 19.234 21.141 1 43.84 102 TYR A CA 1
ATOM 807 C C . TYR A 1 102 ? 5.785 19.234 22.188 1 43.84 102 TYR A C 1
ATOM 809 O O . TYR A 1 102 ? 5.734 20.125 23.047 1 43.84 102 TYR A O 1
ATOM 817 N N . PHE A 1 103 ? 4.867 18.312 22.125 1 39.44 103 PHE A N 1
ATOM 818 C CA . PHE A 1 103 ? 3.916 18.219 23.234 1 39.44 103 PHE A CA 1
ATOM 819 C C . PHE A 1 103 ? 4.574 17.609 24.469 1 39.44 103 PHE A C 1
ATOM 821 O O . PHE A 1 103 ? 4.195 17.906 25.594 1 39.44 103 PHE A O 1
ATOM 828 N N . ASN A 1 104 ? 5.383 16.703 24.234 1 42.06 104 ASN A N 1
ATOM 829 C CA . ASN A 1 104 ? 6.031 16.219 25.438 1 42.06 104 ASN A CA 1
ATOM 830 C C . ASN A 1 104 ? 6.949 17.281 26.047 1 42.06 104 ASN A C 1
ATOM 832 O O . ASN A 1 104 ? 7.277 17.219 27.234 1 42.06 104 ASN A O 1
ATOM 836 N N . LEU A 1 105 ? 7.52 18.141 25.297 1 34.59 105 LEU A N 1
ATOM 837 C CA . LEU A 1 105 ? 8.391 19.156 25.906 1 34.59 105 LEU A CA 1
ATOM 838 C C . LEU A 1 105 ? 7.582 20.359 26.375 1 34.59 105 LEU A C 1
ATOM 840 O O . LEU A 1 105 ? 8.086 21.188 27.141 1 34.59 105 LEU A O 1
ATOM 844 N N . ALA A 1 106 ? 6.344 20.547 26.016 1 33.44 106 ALA A N 1
ATOM 845 C CA . ALA A 1 106 ? 5.598 21.578 26.734 1 33.44 106 ALA A CA 1
ATOM 846 C C . ALA A 1 106 ? 4.902 20.984 27.969 1 33.44 106 ALA A C 1
ATOM 848 O O . ALA A 1 106 ? 4.457 19.844 27.953 1 33.44 106 ALA A O 1
ATOM 849 N N . MET B 1 1 ? 28.719 9.398 15.617 1 26.22 1 MET B N 1
ATOM 850 C CA . MET B 1 1 ? 28.094 8.133 15.25 1 26.22 1 MET B CA 1
ATOM 851 C C . MET B 1 1 ? 27.062 8.336 14.141 1 26.22 1 MET B C 1
ATOM 853 O O . MET B 1 1 ? 26.219 9.234 14.227 1 26.22 1 MET B O 1
ATOM 857 N N . LYS B 1 2 ? 27.266 8.164 12.68 1 26.08 2 LYS B N 1
ATOM 858 C CA . LYS B 1 2 ? 26.922 8.797 11.406 1 26.08 2 LYS B CA 1
ATOM 859 C C . LYS B 1 2 ? 25.438 8.594 11.07 1 26.08 2 LYS B C 1
ATOM 861 O O . LYS B 1 2 ? 24.906 7.496 11.25 1 26.08 2 LYS B O 1
ATOM 866 N N . GLN B 1 3 ? 24.422 9.516 11.328 1 30.53 3 GLN B N 1
ATOM 867 C CA . GLN B 1 3 ? 23 9.695 11.125 1 30.53 3 GLN B CA 1
ATOM 868 C C . GLN B 1 3 ? 22.531 9.055 9.82 1 30.53 3 GLN B C 1
ATOM 870 O O . GLN B 1 3 ? 23.094 9.336 8.758 1 30.53 3 GLN B O 1
ATOM 875 N N . GLN B 1 4 ? 22.328 7.773 9.68 1 35.09 4 GLN B N 1
ATOM 876 C CA . GLN B 1 4 ? 21.938 6.93 8.555 1 35.09 4 GLN B CA 1
ATOM 877 C C . GLN B 1 4 ? 21.188 7.734 7.5 1 35.09 4 GLN B C 1
ATOM 879 O O . GLN B 1 4 ? 20.25 8.469 7.828 1 35.09 4 GLN B O 1
ATOM 884 N N . ASN B 1 5 ? 21.844 8.188 6.371 1 31.23 5 ASN B N 1
ATOM 885 C CA . ASN B 1 5 ? 21.516 8.945 5.168 1 31.23 5 ASN B CA 1
ATOM 886 C C . ASN B 1 5 ? 20.094 8.633 4.691 1 31.23 5 ASN B C 1
ATOM 888 O O . ASN B 1 5 ? 19.828 7.539 4.203 1 31.23 5 ASN B O 1
ATOM 892 N N . ALA B 1 6 ? 19.094 8.672 5.5 1 34.28 6 ALA B N 1
ATOM 893 C CA . ALA B 1 6 ? 17.781 8.812 4.863 1 34.28 6 ALA B CA 1
ATOM 894 C C . ALA B 1 6 ? 17.906 9.578 3.545 1 34.28 6 ALA B C 1
ATOM 896 O O . ALA B 1 6 ? 18.094 10.797 3.541 1 34.28 6 ALA B O 1
ATOM 897 N N . SER B 1 7 ? 18.781 9.195 2.67 1 35.47 7 SER B N 1
ATOM 898 C CA . SER B 1 7 ? 18.859 9.766 1.33 1 35.47 7 SER B CA 1
ATOM 899 C C . SER B 1 7 ? 17.516 10.367 0.911 1 35.47 7 SER B C 1
ATOM 901 O O . SER B 1 7 ? 16.453 9.781 1.168 1 35.47 7 SER B O 1
ATOM 903 N N . LYS B 1 8 ? 17.391 11.688 1.02 1 35.66 8 LYS B N 1
ATOM 904 C CA . LYS B 1 8 ? 16.359 12.43 0.293 1 35.66 8 LYS B CA 1
ATOM 905 C C . LYS B 1 8 ? 15.93 11.68 -0.964 1 35.66 8 LYS B C 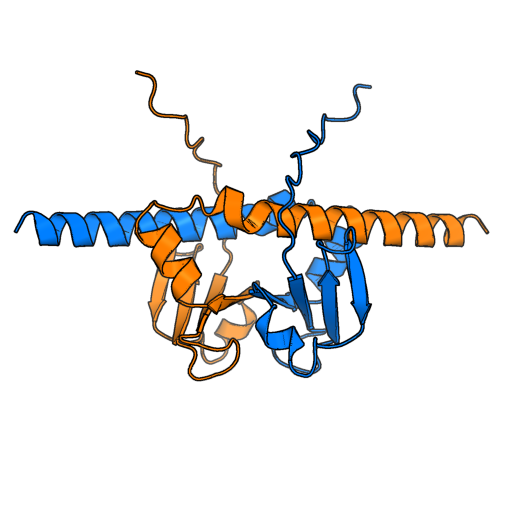1
ATOM 907 O O . LYS B 1 8 ? 16.656 11.641 -1.953 1 35.66 8 LYS B O 1
ATOM 912 N N . VAL B 1 9 ? 15.727 10.422 -0.835 1 36.47 9 VAL B N 1
ATOM 913 C CA . VAL B 1 9 ? 15.055 9.992 -2.055 1 36.47 9 VAL B CA 1
ATOM 914 C C . VAL B 1 9 ? 14.312 11.172 -2.682 1 36.47 9 VAL B C 1
ATOM 916 O O . VAL B 1 9 ? 13.484 11.805 -2.025 1 36.47 9 VAL B O 1
ATOM 919 N N . ILE B 1 10 ? 15.016 11.961 -3.359 1 37.09 10 ILE B N 1
ATOM 920 C CA . ILE B 1 10 ? 14.383 12.945 -4.23 1 37.09 10 ILE B CA 1
ATOM 921 C C . ILE B 1 10 ? 12.969 12.477 -4.586 1 37.09 10 ILE B C 1
ATOM 923 O O . ILE B 1 10 ? 12.797 11.453 -5.246 1 37.09 10 ILE B O 1
ATOM 927 N N . VAL B 1 11 ? 12.117 12.391 -3.637 1 43.62 11 VAL B N 1
ATOM 928 C CA . VAL B 1 11 ? 10.75 12.375 -4.152 1 43.62 11 VAL B CA 1
ATOM 929 C C . VAL B 1 11 ? 10.68 13.195 -5.441 1 43.62 11 VAL B C 1
ATOM 931 O O . VAL B 1 11 ? 10.773 14.422 -5.406 1 43.62 11 VAL B O 1
ATOM 934 N N . LYS B 1 12 ? 11.586 12.922 -6.312 1 41.34 12 LYS B N 1
ATOM 935 C CA . LYS B 1 12 ? 11.188 13.609 -7.539 1 41.34 12 LYS B CA 1
ATOM 936 C C . LYS B 1 12 ? 9.711 13.992 -7.508 1 41.34 12 LYS B C 1
ATOM 938 O O . LYS B 1 12 ? 8.938 13.414 -6.746 1 41.34 12 LYS B O 1
ATOM 943 N N . LYS B 1 13 ? 9.328 14.938 -8.375 1 46.75 13 LYS B N 1
ATOM 944 C CA . LYS B 1 13 ? 8.078 15.602 -8.75 1 46.75 13 LYS B CA 1
ATOM 945 C C . LYS B 1 13 ? 6.902 14.633 -8.68 1 46.75 13 LYS B C 1
ATOM 947 O O . LYS B 1 13 ? 5.992 14.695 -9.508 1 46.75 13 LYS B O 1
ATOM 952 N N . ILE B 1 14 ? 7.047 13.398 -7.898 1 56.81 14 ILE B N 1
ATOM 953 C CA . ILE B 1 14 ? 5.859 12.625 -8.258 1 56.81 14 ILE B CA 1
ATOM 954 C C . ILE B 1 14 ? 4.648 13.164 -7.496 1 56.81 14 ILE B C 1
ATOM 956 O O . ILE B 1 14 ? 4.609 13.109 -6.266 1 56.81 14 ILE B O 1
ATOM 960 N N . GLY B 1 15 ? 4.043 14.133 -7.93 1 70.38 15 GLY B N 1
ATOM 961 C CA . GLY B 1 15 ? 2.75 14.758 -7.676 1 70.38 15 GLY B CA 1
ATOM 962 C C . GLY B 1 15 ? 1.617 13.758 -7.566 1 70.38 15 GLY B C 1
ATOM 963 O O . GLY B 1 15 ? 0.619 13.859 -8.281 1 70.38 15 GLY B O 1
ATOM 964 N N . LEU B 1 16 ? 1.805 12.727 -6.523 1 79.69 16 LEU B N 1
ATOM 965 C CA . LEU B 1 16 ? 0.723 11.75 -6.395 1 79.69 16 LEU B CA 1
ATOM 966 C C . LEU B 1 16 ? -0.048 11.969 -5.098 1 79.69 16 LEU B C 1
ATOM 968 O O . LEU B 1 16 ? 0.504 12.477 -4.117 1 79.69 16 LEU B O 1
ATOM 972 N N . VAL B 1 17 ? -1.31 11.562 -5.176 1 86.5 17 VAL B N 1
ATOM 973 C CA . VAL B 1 17 ? -2.178 11.594 -4 1 86.5 17 VAL B CA 1
ATOM 974 C C . VAL B 1 17 ? -2.516 10.172 -3.566 1 86.5 17 VAL B C 1
ATOM 976 O O . VAL B 1 17 ? -2.895 9.336 -4.391 1 86.5 17 VAL B O 1
ATOM 979 N N . TYR B 1 18 ? -2.311 9.945 -2.24 1 87.62 18 TYR B N 1
ATOM 980 C CA . TYR B 1 18 ? -2.615 8.641 -1.668 1 87.62 18 TYR B CA 1
ATOM 981 C C . TYR B 1 18 ? -3.65 8.758 -0.556 1 87.62 18 TYR B C 1
ATOM 983 O O . TYR B 1 18 ? -3.754 9.805 0.095 1 87.62 18 TYR B O 1
ATOM 991 N N . GLN B 1 19 ? -4.379 7.664 -0.374 1 90.44 19 GLN B N 1
ATOM 992 C CA . GLN B 1 19 ? -5.25 7.562 0.793 1 90.44 19 GLN B CA 1
ATOM 993 C C . GLN B 1 19 ? -4.848 6.391 1.682 1 90.44 19 GLN B C 1
ATOM 995 O O . GLN B 1 19 ? -4.562 5.297 1.185 1 90.44 19 GLN B O 1
ATOM 1000 N N . ILE B 1 20 ? -4.836 6.652 2.961 1 90.69 20 ILE B N 1
ATOM 1001 C CA . ILE B 1 20 ? -4.586 5.602 3.941 1 90.69 20 ILE B CA 1
ATOM 1002 C C . ILE B 1 20 ? -5.82 5.41 4.816 1 90.69 20 ILE B C 1
ATOM 1004 O O . ILE B 1 20 ? -6.457 6.383 5.23 1 90.69 20 ILE B O 1
ATOM 1008 N N . LYS B 1 21 ? -6.066 4.188 4.969 1 93.19 21 LYS B N 1
ATOM 1009 C CA . LYS B 1 21 ? -7.156 3.822 5.867 1 93.19 21 LYS B CA 1
ATOM 1010 C C . LYS B 1 21 ? -6.645 3 7.047 1 93.19 21 LYS B C 1
ATOM 1012 O O . LYS B 1 21 ? -5.988 1.972 6.855 1 93.19 21 LYS B O 1
ATOM 1017 N N . ILE B 1 22 ? -7.027 3.494 8.164 1 93.69 22 ILE B N 1
ATOM 1018 C CA . ILE B 1 22 ? -6.551 2.852 9.391 1 93.69 22 ILE B CA 1
ATOM 1019 C C . ILE B 1 22 ? -7.719 2.184 10.109 1 93.69 22 ILE B C 1
ATOM 1021 O O . ILE B 1 22 ? -8.695 2.848 10.461 1 93.69 22 ILE B O 1
ATOM 1025 N N . ALA B 1 23 ? -7.539 0.875 10.312 1 93.88 23 ALA B N 1
ATOM 1026 C CA . ALA B 1 23 ? -8.57 0.105 11 1 93.88 23 ALA B CA 1
ATOM 1027 C C . ALA B 1 23 ? -8.188 -0.147 12.461 1 93.88 23 ALA B C 1
ATOM 1029 O O . ALA B 1 23 ? -7.07 -0.573 12.75 1 93.88 23 ALA B O 1
ATOM 1030 N N . PRO B 1 24 ? -9.109 0.02 13.406 1 94.06 24 PRO B N 1
ATOM 1031 C CA . PRO B 1 24 ? -8.781 -0.211 14.82 1 94.06 24 PRO B CA 1
ATOM 1032 C C . PRO B 1 24 ? -8.562 -1.688 15.141 1 94.06 24 PRO B C 1
ATOM 1034 O O . PRO B 1 24 ? -7.641 -2.029 15.883 1 94.06 24 PRO B O 1
ATOM 1037 N N . LYS B 1 25 ? -9.453 -2.598 14.578 1 88.81 25 LYS B N 1
ATOM 1038 C CA . LYS B 1 25 ? -9.352 -4.012 14.93 1 88.81 25 LYS B CA 1
ATOM 1039 C C . LYS B 1 25 ? -9.266 -4.883 13.68 1 88.81 25 LYS B C 1
ATOM 1041 O O . LYS B 1 25 ? -8.422 -5.777 13.594 1 88.81 25 LYS B O 1
ATOM 1046 N N . LYS B 1 26 ? -10.148 -4.547 12.758 1 87.31 26 LYS B N 1
ATOM 1047 C CA . LYS B 1 26 ? -10.258 -5.332 11.531 1 87.31 26 LYS B CA 1
ATOM 1048 C C . LYS B 1 26 ? -10.273 -4.43 10.297 1 87.31 26 LYS B C 1
ATOM 1050 O O . LYS B 1 26 ? -11.031 -3.463 10.242 1 87.31 26 LYS B O 1
ATOM 1055 N N . ILE B 1 27 ? -9.406 -4.727 9.375 1 89.19 27 ILE B N 1
ATOM 1056 C CA . ILE B 1 27 ? -9.367 -3.936 8.148 1 89.19 27 ILE B CA 1
ATOM 1057 C C . ILE B 1 27 ? -10.75 -3.947 7.492 1 89.19 27 ILE B C 1
ATOM 1059 O O . ILE B 1 27 ? -11.398 -4.992 7.414 1 89.19 27 ILE B O 1
ATOM 1063 N N . GLY B 1 28 ? -11.273 -2.842 7.098 1 87.62 28 GLY B N 1
ATOM 1064 C CA . GLY B 1 28 ? -12.57 -2.711 6.457 1 87.62 28 GLY B CA 1
ATOM 1065 C C . GLY B 1 28 ? -13.664 -2.262 7.406 1 87.62 28 GLY B C 1
ATOM 1066 O O . GLY B 1 28 ? -14.781 -1.965 6.977 1 87.62 28 GLY B O 1
ATOM 1067 N N . PHE B 1 29 ? -13.32 -2.295 8.734 1 89.75 29 PHE B N 1
ATOM 1068 C CA . PHE B 1 29 ? -14.328 -1.945 9.734 1 89.75 29 PHE B CA 1
ATOM 1069 C C . PHE B 1 29 ? -13.898 -0.718 10.523 1 89.75 29 PHE B C 1
ATOM 1071 O O . PHE B 1 29 ? -12.836 -0.716 11.148 1 89.75 29 PHE B O 1
ATOM 1078 N N . ASN B 1 30 ? -14.789 0.372 10.539 1 93.94 30 ASN B N 1
ATOM 1079 C CA . ASN B 1 30 ? -14.594 1.598 11.305 1 93.94 30 ASN B CA 1
ATOM 1080 C C . ASN B 1 30 ? -13.25 2.244 11 1 93.94 30 ASN B C 1
ATOM 1082 O O . ASN B 1 30 ? -12.523 2.646 11.914 1 93.94 30 ASN B O 1
ATOM 1086 N N . GLU B 1 31 ? -12.93 2.262 9.734 1 93.75 31 GLU B N 1
ATOM 1087 C CA . GLU B 1 31 ? -11.641 2.805 9.328 1 93.75 31 GLU B CA 1
ATOM 1088 C C . GLU B 1 31 ? -11.656 4.332 9.344 1 93.75 31 GLU B C 1
ATOM 1090 O O . GLU B 1 31 ? -12.688 4.949 9.062 1 93.75 31 GLU B O 1
ATOM 1095 N N . LEU B 1 32 ? -10.484 4.898 9.75 1 93.56 32 LEU B N 1
ATOM 1096 C CA . LEU B 1 32 ? -10.227 6.32 9.57 1 93.56 32 LEU B CA 1
ATOM 1097 C C . LEU B 1 32 ? -9.352 6.566 8.344 1 93.56 32 LEU B C 1
ATOM 1099 O O . LEU B 1 32 ? -8.328 5.902 8.164 1 93.56 32 LEU B O 1
ATOM 1103 N N . ALA B 1 33 ? -9.836 7.508 7.543 1 92.12 33 ALA B N 1
ATOM 1104 C CA . ALA B 1 33 ? -9.117 7.754 6.293 1 92.12 33 ALA B CA 1
ATOM 1105 C C . ALA B 1 33 ? -8.336 9.062 6.359 1 92.12 33 ALA B C 1
ATOM 1107 O O . ALA B 1 33 ? -8.812 10.055 6.926 1 92.12 33 ALA B O 1
ATOM 1108 N N . TYR B 1 34 ? -7.16 8.992 5.816 1 90.06 34 TYR B N 1
ATOM 1109 C CA . TYR B 1 34 ? -6.316 10.172 5.621 1 90.06 34 TYR B CA 1
ATOM 1110 C C . TYR B 1 34 ? -5.855 10.273 4.172 1 90.06 34 TYR B C 1
ATOM 1112 O O . TYR B 1 34 ? -5.559 9.258 3.533 1 90.06 34 TYR B O 1
ATOM 1120 N N . THR B 1 35 ? -5.789 11.492 3.709 1 89.5 35 THR B N 1
ATOM 1121 C CA . THR B 1 35 ? -5.266 11.742 2.371 1 89.5 35 THR B CA 1
ATOM 1122 C C . THR B 1 35 ? -3.887 12.391 2.441 1 89.5 35 THR B C 1
ATOM 1124 O O . THR B 1 35 ? -3.699 13.383 3.146 1 89.5 35 THR B O 1
ATOM 1127 N N . ILE B 1 36 ? -3.004 11.742 1.79 1 86.81 36 ILE B N 1
ATOM 1128 C CA . ILE B 1 36 ? -1.647 12.266 1.697 1 86.81 36 ILE B CA 1
ATOM 1129 C C . ILE B 1 36 ? -1.424 12.875 0.315 1 86.81 36 ILE B C 1
ATOM 1131 O O . ILE B 1 36 ? -1.368 12.156 -0.686 1 86.81 36 ILE B O 1
ATOM 1135 N N . ASP B 1 37 ? -1.255 14.219 0.265 1 84.94 37 ASP B N 1
ATOM 1136 C CA . ASP B 1 37 ? -1.089 14.961 -0.983 1 84.94 37 ASP B CA 1
ATOM 1137 C C . ASP B 1 37 ? 0.371 15.352 -1.199 1 84.94 37 ASP B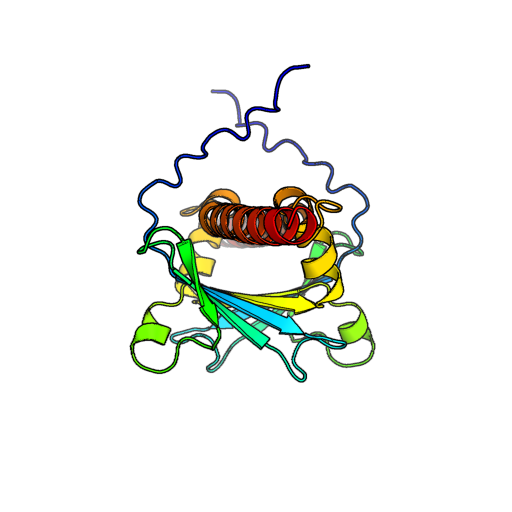 C 1
ATOM 1139 O O . ASP B 1 37 ? 0.841 16.344 -0.643 1 84.94 37 ASP B O 1
ATOM 1143 N N . LEU B 1 38 ? 1.059 14.641 -2.02 1 82.19 38 LEU B N 1
ATOM 1144 C CA . LEU B 1 38 ? 2.48 14.875 -2.238 1 82.19 38 LEU B CA 1
ATOM 1145 C C . LEU B 1 38 ? 2.697 16.016 -3.23 1 82.19 38 LEU B C 1
ATO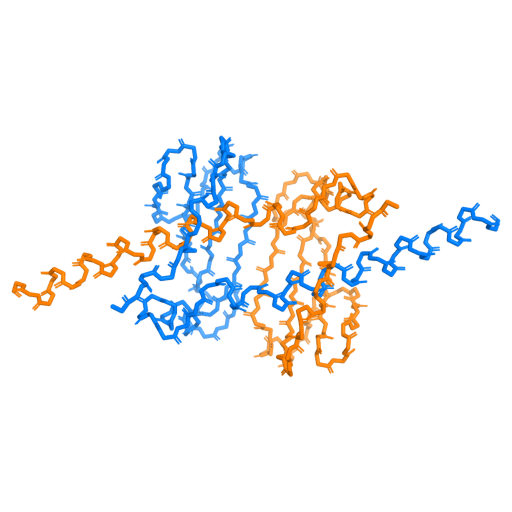M 1147 O O . LEU B 1 38 ? 3.809 16.531 -3.357 1 82.19 38 LEU B O 1
ATOM 1151 N N . ILE B 1 39 ? 1.561 16.312 -3.92 1 77.69 39 ILE B N 1
ATOM 1152 C CA . ILE B 1 39 ? 1.609 17.5 -4.777 1 77.69 39 ILE B CA 1
ATOM 1153 C C . ILE B 1 39 ? 1.746 18.75 -3.918 1 77.69 39 ILE B C 1
ATOM 1155 O O . ILE B 1 39 ? 2.475 19.688 -4.273 1 77.69 39 ILE B O 1
ATOM 1159 N N . ARG B 1 40 ? 1.047 18.656 -2.83 1 82.12 40 ARG B N 1
ATOM 1160 C CA . ARG B 1 40 ? 1.101 19.766 -1.886 1 82.12 40 ARG B CA 1
ATOM 1161 C C . ARG B 1 40 ? 2.107 19.5 -0.774 1 82.12 40 ARG B C 1
ATOM 1163 O O . ARG B 1 40 ? 1.802 19.672 0.406 1 82.12 40 ARG B O 1
ATOM 1170 N N . LYS B 1 41 ? 3.193 18.953 -1.072 1 77.5 41 LYS B N 1
ATOM 1171 C CA . LYS B 1 41 ? 4.367 18.781 -0.22 1 77.5 41 LYS B CA 1
ATOM 1172 C C . LYS B 1 41 ? 4.059 17.844 0.948 1 77.5 41 LYS B C 1
ATOM 1174 O O . LYS B 1 41 ? 4.484 18.094 2.078 1 77.5 41 LYS B O 1
ATOM 1179 N N . GLY B 1 42 ? 3.094 17 0.723 1 78.06 42 GLY B N 1
ATOM 1180 C CA . GLY B 1 42 ? 2.885 15.969 1.733 1 78.06 42 GLY B CA 1
ATOM 1181 C C . GLY B 1 42 ? 1.819 16.344 2.748 1 78.06 42 GLY B C 1
ATOM 1182 O O . GLY B 1 42 ? 1.765 15.766 3.838 1 78.06 42 GLY B O 1
ATOM 1183 N N . GLU B 1 43 ? 1.026 17.328 2.428 1 83.94 43 GLU B N 1
ATOM 1184 C CA . GLU B 1 43 ? -0.069 17.641 3.336 1 83.94 43 GLU B CA 1
ATOM 1185 C C . GLU B 1 43 ? -0.967 16.438 3.574 1 83.94 43 GLU B C 1
ATOM 1187 O O . GLU B 1 43 ? -1.271 15.688 2.643 1 83.94 43 GLU B O 1
ATOM 1192 N N . VAL B 1 44 ? -1.275 16.25 4.852 1 86.38 44 VAL B N 1
ATOM 1193 C CA . VAL B 1 44 ? -2.168 15.164 5.223 1 86.38 44 VAL B CA 1
ATOM 1194 C C . VAL B 1 44 ? -3.486 15.727 5.746 1 86.38 44 VAL B C 1
ATOM 1196 O O . VAL B 1 44 ? -3.492 16.625 6.598 1 86.38 44 VAL B O 1
ATOM 1199 N N . THR B 1 45 ? -4.555 15.312 5.125 1 88.19 45 THR B N 1
ATOM 1200 C CA . THR B 1 45 ? -5.887 15.719 5.555 1 88.19 45 THR B CA 1
ATOM 1201 C C . THR B 1 45 ? -6.707 14.508 6 1 88.19 45 THR B C 1
ATOM 1203 O O . THR B 1 45 ? -6.621 13.445 5.391 1 88.19 45 THR B O 1
ATOM 1206 N N . LYS B 1 46 ? -7.371 14.766 7.129 1 89.69 46 LYS B N 1
ATOM 1207 C CA . LYS B 1 46 ? -8.281 13.711 7.582 1 89.69 46 LYS B CA 1
ATOM 1208 C C . LYS B 1 46 ? -9.508 13.617 6.676 1 89.69 46 LYS B C 1
ATOM 1210 O O . LYS B 1 46 ? -10.078 14.641 6.289 1 89.69 46 LYS B O 1
ATOM 1215 N N . GLY B 1 47 ? -9.844 12.367 6.391 1 86.69 47 GLY B N 1
ATOM 1216 C CA . GLY B 1 47 ? -11.008 12.133 5.551 1 86.69 47 GLY B CA 1
ATOM 1217 C C . GLY B 1 47 ? -10.648 11.617 4.168 1 86.69 47 GLY B C 1
ATOM 1218 O O . GLY B 1 47 ? -9.508 11.773 3.719 1 86.69 47 GLY B O 1
ATOM 1219 N N . ALA B 1 48 ? -11.602 10.773 3.666 1 72.56 48 ALA B N 1
ATOM 1220 C CA . ALA B 1 48 ? -11.445 10.273 2.303 1 72.56 48 ALA B CA 1
ATOM 1221 C C . ALA B 1 48 ? -11.555 11.406 1.286 1 72.56 48 ALA B C 1
ATOM 1223 O O . ALA B 1 48 ? -12.234 12.406 1.529 1 72.56 48 ALA B O 1
ATOM 1224 N N . TYR B 1 49 ? -10.57 11.328 0.315 1 61.97 49 TYR B N 1
ATOM 1225 C CA . TYR B 1 49 ? -10.711 12.297 -0.765 1 61.97 49 TYR B CA 1
ATOM 1226 C C . TYR B 1 49 ? -12.086 12.188 -1.414 1 61.97 49 TYR B C 1
ATOM 1228 O O . TYR B 1 49 ? -12.547 11.094 -1.734 1 61.97 49 TYR B O 1
ATOM 1236 N N . GLU B 1 50 ? -13.016 12.945 -0.979 1 58.56 50 GLU B N 1
ATOM 1237 C CA . GLU B 1 50 ? -14.352 12.969 -1.561 1 58.56 50 GLU B CA 1
ATOM 123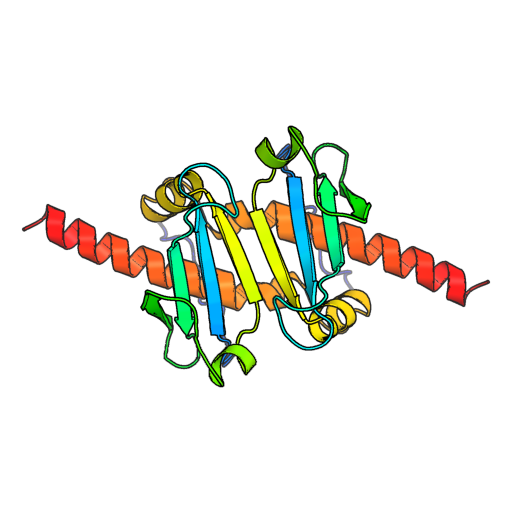8 C C . GLU B 1 50 ? -14.383 13.797 -2.846 1 58.56 50 GLU B C 1
ATOM 1240 O O . GLU B 1 50 ? -13.586 14.719 -3.014 1 58.56 50 GLU B O 1
ATOM 1245 N N . GLY B 1 51 ? -15.164 13.289 -3.867 1 54.16 51 GLY B N 1
ATOM 1246 C CA . GLY B 1 51 ? -15.523 13.992 -5.09 1 54.16 51 GLY B CA 1
ATOM 1247 C C . GLY B 1 51 ? -14.547 13.75 -6.223 1 54.16 51 GLY B C 1
ATOM 1248 O O . GLY B 1 51 ? -14.031 12.64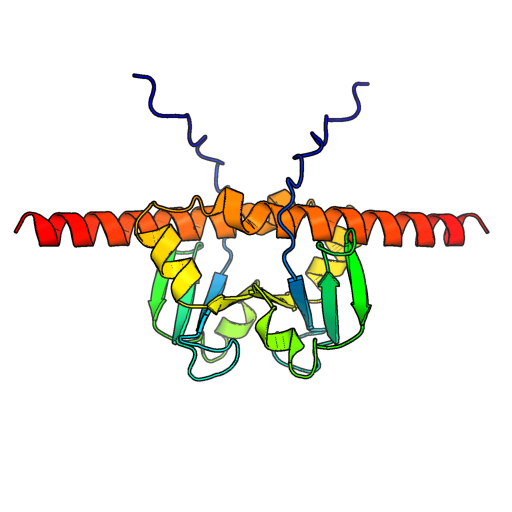1 -6.379 1 54.16 51 GLY B O 1
ATOM 1249 N N . ILE B 1 52 ? -14.352 14.797 -7.102 1 50 52 ILE B N 1
ATOM 1250 C CA . ILE B 1 52 ? -13.578 14.844 -8.336 1 50 52 ILE B CA 1
ATOM 1251 C C . ILE B 1 52 ? -12.117 14.5 -8.047 1 50 52 ILE B C 1
ATOM 1253 O O . ILE B 1 52 ? -11.43 13.938 -8.898 1 50 52 ILE B O 1
ATOM 1257 N N . ARG B 1 53 ? -11.773 14.594 -6.812 1 55.88 53 ARG B N 1
ATOM 1258 C CA . ARG B 1 53 ? -10.344 14.469 -6.523 1 55.88 53 ARG B CA 1
ATOM 1259 C C . ARG B 1 53 ? -9.953 13.008 -6.336 1 55.88 53 ARG B C 1
ATOM 1261 O O . ARG B 1 53 ? -8.766 12.672 -6.395 1 55.88 53 ARG B O 1
ATOM 1268 N N . ASN B 1 54 ? -11.078 12.172 -6.133 1 58.84 54 ASN B N 1
ATOM 1269 C CA . ASN B 1 54 ? -10.82 10.734 -6.074 1 58.84 54 ASN B CA 1
ATOM 1270 C C . ASN B 1 54 ? -10.141 10.234 -7.344 1 58.84 54 ASN B C 1
ATOM 1272 O O . ASN B 1 54 ? -9.336 9.305 -7.297 1 58.84 54 ASN B O 1
ATOM 1276 N N . ALA B 1 55 ? -10.469 11.125 -8.391 1 60.38 55 ALA B N 1
ATOM 1277 C CA . ALA B 1 55 ? -9.883 10.75 -9.672 1 60.38 55 ALA B CA 1
ATOM 1278 C C . ALA B 1 55 ? -8.367 10.898 -9.648 1 60.38 55 ALA B C 1
ATOM 1280 O O . ALA B 1 55 ? -7.668 10.312 -10.477 1 60.38 55 ALA B O 1
ATOM 1281 N N . TYR B 1 56 ? -7.98 11.375 -8.555 1 74.44 56 TYR B N 1
ATOM 1282 C CA . TYR B 1 56 ? -6.559 11.695 -8.578 1 74.44 56 TYR B CA 1
ATOM 1283 C C . TYR B 1 56 ? -5.789 10.852 -7.574 1 74.44 56 TYR B C 1
ATOM 1285 O O . TYR B 1 56 ? -4.562 10.953 -7.477 1 74.44 56 TYR B O 1
ATOM 1293 N N . ILE B 1 57 ? -6.688 9.93 -6.984 1 85.19 57 ILE B N 1
ATOM 1294 C CA . ILE B 1 57 ? -5.988 9.109 -6 1 85.19 57 ILE B CA 1
ATOM 1295 C C . ILE B 1 57 ? -5.195 8.016 -6.707 1 85.19 57 ILE B C 1
ATOM 1297 O O . ILE B 1 57 ? -5.754 7.254 -7.504 1 85.19 57 ILE B O 1
ATOM 1301 N N . TYR B 1 58 ? -3.99 7.934 -6.387 1 85.31 58 TYR B N 1
ATOM 1302 C CA . TYR B 1 58 ? -3.1 6.969 -7.027 1 85.31 58 TYR B CA 1
ATOM 1303 C C . TYR B 1 58 ? -3.277 5.582 -6.426 1 85.31 58 TYR B C 1
ATOM 1305 O O . TYR B 1 58 ? -3.279 4.582 -7.148 1 85.31 58 TYR B O 1
ATOM 1313 N N . ALA B 1 59 ? -3.502 5.52 -5.086 1 89.88 59 ALA B N 1
ATOM 1314 C CA . ALA B 1 59 ? -3.682 4.238 -4.414 1 89.88 59 ALA B CA 1
ATOM 1315 C C . ALA B 1 59 ? -4.281 4.43 -3.021 1 89.88 59 ALA B C 1
ATOM 1317 O O . ALA B 1 59 ? -4.152 5.5 -2.424 1 89.88 59 ALA B O 1
ATOM 1318 N N . ILE B 1 60 ? -4.953 3.412 -2.572 1 90.94 60 ILE B N 1
ATOM 1319 C CA . ILE B 1 60 ? -5.488 3.367 -1.215 1 90.94 60 ILE B CA 1
ATOM 1320 C C . ILE B 1 60 ? -4.871 2.193 -0.456 1 90.94 60 ILE B C 1
ATOM 1322 O O . ILE B 1 60 ? -4.812 1.075 -0.973 1 90.94 60 ILE B O 1
ATOM 1326 N N . PHE B 1 61 ? -4.449 2.473 0.752 1 90.69 61 PHE B N 1
ATOM 1327 C CA . PHE B 1 61 ? -3.859 1.45 1.61 1 90.69 61 PHE B CA 1
ATOM 1328 C C . PHE B 1 61 ? -4.625 1.34 2.924 1 90.69 61 PHE B C 1
ATOM 1330 O O . PHE B 1 61 ? -4.875 2.348 3.588 1 90.69 61 PHE B O 1
ATOM 1337 N N . SER B 1 62 ? -4.996 0.134 3.254 1 92.62 62 SER B N 1
ATOM 1338 C CA . SER B 1 62 ? -5.664 -0.122 4.523 1 92.62 62 SER B CA 1
ATOM 1339 C C . SER B 1 62 ? -4.816 -1.011 5.426 1 92.62 62 SER B C 1
ATOM 1341 O O . SER B 1 62 ? -4.254 -2.008 4.973 1 92.62 62 SER B O 1
ATOM 1343 N N . PHE B 1 63 ? -4.715 -0.66 6.664 1 90 63 PHE B N 1
ATOM 1344 C CA . PHE B 1 63 ? -4.008 -1.479 7.641 1 90 63 PHE B CA 1
ATOM 1345 C C . PHE B 1 63 ? -4.535 -1.218 9.047 1 90 63 PHE B C 1
ATOM 1347 O O . PHE B 1 63 ? -5.328 -0.296 9.258 1 90 63 PHE B O 1
ATOM 1354 N N . LYS B 1 64 ? -4.055 -1.985 9.953 1 91.06 64 LYS B N 1
ATOM 1355 C CA . LYS B 1 64 ? -4.508 -1.872 11.336 1 91.06 64 LYS B CA 1
ATO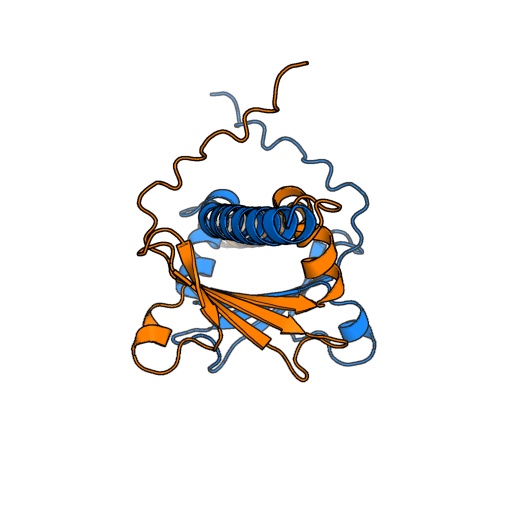M 1356 C C . LYS B 1 64 ? -3.781 -0.744 12.062 1 91.06 64 LYS B C 1
ATOM 1358 O O . LYS B 1 64 ? -2.598 -0.499 11.812 1 91.06 64 LYS B O 1
ATOM 1363 N N . VAL B 1 65 ? -4.496 -0.224 12.969 1 92 65 VAL B N 1
ATOM 1364 C CA . VAL B 1 65 ? -3.975 0.902 13.734 1 92 65 VAL B CA 1
ATOM 1365 C C . VAL B 1 65 ? -2.705 0.48 14.469 1 92 65 VAL B C 1
ATOM 1367 O O . VAL B 1 65 ? -1.784 1.283 14.641 1 92 65 VAL B O 1
ATOM 1370 N N . GLU B 1 66 ? -2.59 -0.722 14.906 1 89.75 66 GLU B N 1
ATOM 1371 C CA . GLU B 1 66 ? -1.422 -1.191 15.648 1 89.75 66 GLU B CA 1
ATOM 1372 C C . GLU B 1 66 ? -0.145 -1.025 14.828 1 89.75 66 GLU B C 1
ATOM 1374 O O . GLU B 1 66 ? 0.91 -0.696 15.375 1 89.75 66 GLU B O 1
ATOM 1379 N N . ASN B 1 67 ? -0.232 -1.27 13.555 1 84.31 67 ASN B N 1
ATOM 1380 C CA . ASN B 1 67 ? 0.934 -1.107 12.695 1 84.31 67 ASN B CA 1
ATOM 1381 C C . ASN B 1 67 ? 1.264 0.365 12.469 1 84.31 67 ASN B C 1
ATOM 1383 O O . ASN B 1 67 ? 2.436 0.745 12.43 1 84.31 67 ASN B O 1
ATOM 1387 N N . PHE B 1 68 ? 0.314 1.183 12.406 1 84.31 68 PHE B N 1
ATOM 1388 C CA . PHE B 1 68 ? 0.487 2.625 12.281 1 84.31 68 PHE B CA 1
ATOM 1389 C C . PHE B 1 68 ? 1.177 3.197 13.516 1 84.31 68 PHE B C 1
ATOM 1391 O O . PHE B 1 68 ? 2.125 3.977 13.398 1 84.31 68 PHE B O 1
ATOM 1398 N N . VAL B 1 69 ? 0.658 2.775 14.602 1 85.75 69 VAL B N 1
ATOM 1399 C CA . VAL B 1 69 ? 1.192 3.275 15.859 1 85.75 69 VAL B CA 1
ATOM 1400 C C . VAL B 1 69 ? 2.658 2.869 16 1 85.75 69 VAL B C 1
ATOM 1402 O O . VAL B 1 69 ? 3.494 3.674 16.422 1 85.75 69 VAL B O 1
ATOM 1405 N N . LYS B 1 70 ? 2.99 1.658 15.625 1 85.12 70 LYS B N 1
ATOM 1406 C CA . LYS B 1 70 ? 4.375 1.201 15.695 1 85.12 70 LYS B CA 1
ATOM 1407 C C . LYS B 1 70 ? 5.289 2.078 14.844 1 85.12 70 LYS B C 1
ATOM 1409 O O . LYS B 1 70 ? 6.406 2.396 15.25 1 85.12 70 LYS B O 1
ATOM 1414 N N . ILE B 1 71 ? 4.875 2.459 13.734 1 80.31 71 ILE B N 1
ATOM 1415 C CA . ILE B 1 71 ? 5.668 3.289 12.836 1 80.31 71 ILE B CA 1
ATOM 1416 C C . ILE B 1 71 ? 5.758 4.711 13.383 1 80.31 71 ILE B C 1
ATOM 1418 O O . ILE B 1 71 ? 6.84 5.297 13.43 1 80.31 71 ILE B O 1
ATOM 1422 N N . ALA B 1 72 ? 4.629 5.176 13.797 1 81.94 72 ALA B N 1
ATOM 1423 C CA . ALA B 1 72 ? 4.551 6.535 14.328 1 81.94 72 ALA B CA 1
ATOM 1424 C C . ALA B 1 72 ? 5.445 6.699 15.555 1 81.94 72 ALA B C 1
ATOM 1426 O O . ALA B 1 72 ? 6.047 7.758 15.75 1 81.94 72 ALA B O 1
ATOM 1427 N N . MET B 1 73 ? 5.59 5.691 16.281 1 85.25 73 MET B N 1
ATOM 1428 C CA . MET B 1 73 ? 6.375 5.75 17.5 1 85.25 73 MET B CA 1
ATOM 1429 C C . MET B 1 73 ? 7.844 5.438 17.234 1 85.25 73 MET B C 1
ATOM 1431 O O . MET B 1 73 ? 8.664 5.438 18.141 1 85.25 73 MET B O 1
ATOM 1435 N N . GLY B 1 74 ? 8.164 5.09 16 1 79.31 74 GLY B N 1
ATOM 1436 C CA . GLY B 1 74 ? 9.547 4.812 15.625 1 79.31 74 GLY B CA 1
ATOM 1437 C C . GLY B 1 74 ? 9.984 3.4 15.961 1 79.31 74 GLY B C 1
ATOM 1438 O O . GLY B 1 74 ? 11.172 3.09 15.922 1 79.31 74 GLY B O 1
ATOM 1439 N N . LYS B 1 75 ? 9.039 2.609 16.328 1 84.62 75 LYS B N 1
ATOM 1440 C CA . LYS B 1 75 ? 9.352 1.23 16.688 1 84.62 75 LYS B CA 1
ATOM 1441 C C . LYS B 1 75 ? 9.461 0.349 15.453 1 84.62 75 LYS B C 1
ATOM 1443 O O . LYS B 1 75 ? 9.992 -0.761 15.516 1 84.62 75 LYS B O 1
ATOM 1448 N N . MET B 1 76 ? 8.867 0.844 14.422 1 79.25 76 MET B N 1
ATOM 1449 C CA . MET B 1 76 ? 8.938 0.142 13.148 1 79.25 76 MET B CA 1
ATOM 1450 C C . MET B 1 76 ? 9.289 1.104 12.016 1 79.25 76 MET B C 1
ATOM 1452 O O . MET B 1 76 ? 8.75 2.213 11.953 1 79.25 76 MET B O 1
ATOM 1456 N N . ASN B 1 77 ? 10.234 0.66 11.102 1 75.44 77 ASN B N 1
ATOM 1457 C CA . ASN B 1 77 ? 10.57 1.423 9.906 1 75.44 77 ASN B CA 1
ATOM 1458 C C . ASN B 1 77 ? 9.562 1.169 8.781 1 75.44 77 ASN B C 1
ATOM 1460 O O . ASN B 1 77 ? 9.344 0.022 8.391 1 75.44 77 ASN B O 1
ATOM 1464 N N . PRO B 1 78 ? 8.898 2.268 8.312 1 76.75 78 PRO B N 1
ATOM 1465 C CA . PRO B 1 78 ? 7.91 2.07 7.25 1 76.75 78 PRO B CA 1
ATOM 1466 C C . PRO B 1 78 ? 8.484 1.361 6.027 1 76.75 78 PRO B C 1
ATOM 1468 O O . PRO B 1 78 ? 7.812 0.529 5.414 1 76.75 78 PRO B O 1
ATOM 1471 N N . GLN B 1 79 ? 9.68 1.69 5.652 1 75 79 GLN B N 1
ATOM 1472 C CA . GLN B 1 79 ? 10.305 1.045 4.504 1 75 79 GLN B CA 1
ATOM 1473 C C . GLN B 1 79 ? 10.445 -0.459 4.723 1 75 79 GLN B C 1
ATOM 1475 O O . GLN B 1 79 ? 10.133 -1.253 3.834 1 75 79 GLN B O 1
ATOM 1480 N N . ILE B 1 80 ? 10.766 -0.804 5.883 1 73.56 80 ILE B N 1
ATOM 1481 C CA . ILE B 1 80 ? 10.961 -2.211 6.215 1 73.56 80 ILE B CA 1
ATOM 1482 C C . ILE B 1 80 ? 9.602 -2.918 6.277 1 73.56 80 ILE B C 1
ATOM 1484 O O . ILE B 1 80 ? 9.469 -4.059 5.828 1 73.56 80 ILE B O 1
ATOM 1488 N N . ALA B 1 81 ? 8.633 -2.234 6.766 1 75.12 81 ALA B N 1
ATOM 1489 C CA . ALA B 1 81 ? 7.297 -2.801 6.914 1 75.12 81 ALA B CA 1
ATOM 1490 C C . ALA B 1 81 ? 6.684 -3.123 5.555 1 75.12 81 ALA B C 1
ATOM 1492 O O . ALA B 1 81 ? 5.977 -4.121 5.406 1 75.12 81 ALA B O 1
ATOM 1493 N N . PHE B 1 82 ? 7.035 -2.359 4.535 1 78.06 82 PHE B N 1
ATOM 1494 C CA . PHE B 1 82 ? 6.398 -2.518 3.234 1 78.06 82 PHE B CA 1
ATOM 1495 C C . PHE B 1 82 ? 7.285 -3.318 2.289 1 78.06 82 PHE B C 1
ATOM 1497 O O . PHE B 1 82 ? 6.824 -3.793 1.25 1 78.06 82 PHE B O 1
ATOM 1504 N N . ASN B 1 83 ? 8.391 -3.609 2.699 1 79.19 83 ASN B N 1
ATOM 1505 C CA . ASN B 1 83 ? 9.336 -4.309 1.84 1 79.19 83 ASN B CA 1
ATOM 1506 C C . ASN B 1 83 ? 8.836 -5.699 1.464 1 79.19 83 ASN B C 1
ATOM 1508 O O . ASN B 1 83 ? 8.883 -6.09 0.296 1 79.19 83 ASN B O 1
ATOM 1512 N N . PRO B 1 84 ? 8.398 -6.477 2.457 1 75.94 84 PRO B N 1
ATOM 1513 C CA . PRO B 1 84 ? 7.887 -7.793 2.082 1 75.94 84 PRO B CA 1
ATOM 1514 C C . PRO B 1 84 ? 6.797 -7.723 1.015 1 75.94 84 PRO B C 1
ATOM 1516 O O . PRO B 1 84 ? 6.758 -8.562 0.111 1 75.94 84 PRO B O 1
ATOM 1519 N N . PHE B 1 85 ? 6.012 -6.676 1.098 1 76.19 85 PHE B N 1
ATOM 1520 C CA . PHE B 1 85 ? 4.957 -6.473 0.109 1 76.19 85 PHE B CA 1
ATOM 1521 C C . PHE B 1 85 ? 5.551 -6.219 -1.271 1 76.19 85 PHE B C 1
ATOM 1523 O O . PHE B 1 85 ? 5.137 -6.836 -2.254 1 76.19 85 PHE B O 1
ATOM 1530 N N . ILE B 1 86 ? 6.484 -5.363 -1.319 1 78.31 86 ILE B N 1
ATOM 1531 C CA . ILE B 1 86 ? 7.113 -5 -2.584 1 78.31 86 ILE B CA 1
ATOM 1532 C C . ILE B 1 86 ? 7.793 -6.223 -3.193 1 78.31 86 ILE B C 1
ATOM 1534 O O . ILE B 1 86 ? 7.656 -6.484 -4.391 1 78.31 86 ILE B O 1
ATOM 1538 N N . GLU B 1 87 ? 8.438 -6.977 -2.385 1 78.25 87 GLU B N 1
ATOM 1539 C CA . GLU B 1 87 ? 9.102 -8.188 -2.854 1 78.25 87 GLU B CA 1
ATOM 1540 C C . GLU B 1 87 ? 8.094 -9.227 -3.336 1 78.25 87 GLU B C 1
ATOM 1542 O O . GLU B 1 87 ? 8.32 -9.891 -4.348 1 78.25 87 GLU B O 1
ATOM 1547 N N . GLY B 1 88 ? 7.086 -9.375 -2.539 1 77.56 88 GLY B N 1
ATOM 1548 C CA . GLY B 1 88 ? 6.039 -10.289 -2.965 1 77.56 88 GLY B CA 1
ATOM 1549 C C . GLY B 1 88 ? 5.441 -9.922 -4.312 1 77.56 88 GLY B C 1
ATOM 1550 O O . GLY B 1 88 ? 5.266 -10.789 -5.172 1 77.56 88 GLY B O 1
ATOM 1551 N N . LEU B 1 89 ? 5.195 -8.703 -4.52 1 79.12 89 LEU B N 1
ATOM 1552 C CA . LEU B 1 89 ? 4.664 -8.219 -5.789 1 79.12 89 LEU B CA 1
ATOM 1553 C C . LEU B 1 89 ? 5.637 -8.5 -6.93 1 79.12 89 LEU B C 1
ATOM 1555 O O . LEU B 1 89 ? 5.238 -8.977 -7.992 1 79.12 89 LEU B O 1
ATOM 1559 N N . SER B 1 90 ? 6.863 -8.148 -6.668 1 79.12 90 SER B N 1
ATOM 1560 C CA . SER B 1 90 ? 7.891 -8.352 -7.688 1 79.12 90 SER B CA 1
ATOM 1561 C C . SER B 1 90 ? 7.969 -9.812 -8.102 1 79.12 90 SER B C 1
ATOM 1563 O O . SER B 1 90 ? 8.039 -10.125 -9.297 1 79.12 90 SER B O 1
ATOM 1565 N N . THR B 1 91 ? 7.996 -10.664 -7.16 1 79.69 91 THR B N 1
ATOM 1566 C CA . THR B 1 91 ? 8.055 -12.094 -7.441 1 79.69 91 THR B CA 1
ATOM 1567 C C . THR B 1 91 ? 6.816 -12.539 -8.219 1 79.69 91 THR B C 1
ATOM 1569 O O . THR B 1 91 ? 6.926 -13.305 -9.18 1 79.69 91 THR B O 1
ATOM 1572 N N . TRP B 1 92 ? 5.738 -12.047 -7.762 1 80.88 92 TRP B N 1
ATOM 1573 C CA . TRP B 1 92 ? 4.48 -12.391 -8.414 1 80.88 92 TRP B CA 1
ATOM 1574 C C . TRP B 1 92 ? 4.484 -11.938 -9.875 1 80.88 92 TRP B C 1
ATOM 1576 O O . TRP B 1 92 ? 4.191 -12.727 -10.773 1 80.88 92 TRP B O 1
ATOM 1586 N N . PHE B 1 93 ? 4.832 -10.789 -10.125 1 78.25 93 PHE B N 1
ATOM 1587 C CA . PHE B 1 93 ? 4.805 -10.227 -11.469 1 78.25 93 PHE B CA 1
ATOM 1588 C C . PHE B 1 93 ? 5.844 -10.898 -12.359 1 78.25 93 PHE B C 1
ATOM 1590 O O . PHE B 1 93 ? 5.602 -11.125 -13.547 1 78.25 93 PHE B O 1
ATOM 1597 N N . GLN B 1 94 ? 6.98 -11.203 -11.812 1 76.19 94 GLN B N 1
ATOM 1598 C CA . GLN B 1 94 ? 7.988 -11.938 -12.578 1 76.19 94 GLN B CA 1
ATOM 1599 C C . GLN B 1 94 ? 7.469 -13.305 -12.992 1 76.19 94 GLN B C 1
ATOM 1601 O O . GLN B 1 94 ? 7.738 -13.766 -14.102 1 76.19 94 GLN B O 1
ATOM 1606 N N . SER B 1 95 ? 6.785 -13.859 -12.07 1 76.56 95 SER B N 1
ATOM 1607 C CA . SER B 1 95 ? 6.227 -15.172 -12.383 1 76.56 95 SER B CA 1
ATOM 1608 C C . SER B 1 95 ? 5.184 -15.078 -13.492 1 76.56 95 SER B C 1
ATOM 1610 O O . SER B 1 95 ? 5.09 -15.969 -14.336 1 76.56 95 SER B O 1
ATOM 1612 N N . ILE B 1 96 ? 4.391 -14.086 -13.414 1 73.94 96 ILE B N 1
ATOM 1613 C CA . ILE B 1 96 ? 3.385 -13.852 -14.445 1 73.94 96 ILE B CA 1
ATOM 1614 C C . ILE B 1 96 ? 4.07 -13.641 -15.797 1 73.94 96 ILE B C 1
ATOM 1616 O O . ILE B 1 96 ? 3.648 -14.203 -16.812 1 73.94 96 ILE B O 1
ATOM 1620 N N . SER B 1 97 ? 4.992 -12.711 -15.805 1 71.31 97 SER B N 1
ATOM 1621 C CA . SER B 1 97 ? 5.691 -12.367 -17.047 1 71.31 97 SER B CA 1
ATOM 1622 C C . SER B 1 97 ? 6.402 -13.578 -17.625 1 71.31 97 SER B C 1
ATOM 1624 O O . SER B 1 97 ? 6.402 -13.781 -18.844 1 71.31 97 SER B O 1
ATOM 1626 N N . SER B 1 98 ? 7.051 -14.227 -16.797 1 68.75 98 SER B N 1
ATOM 1627 C CA . SER B 1 98 ? 7.719 -15.43 -17.281 1 68.75 98 SER B CA 1
ATOM 1628 C C . SER B 1 98 ? 6.715 -16.422 -17.859 1 68.75 98 SER B C 1
ATOM 1630 O O . SER B 1 98 ? 7.004 -17.109 -18.844 1 68.75 98 SER B O 1
ATOM 1632 N N . ASN B 1 99 ? 5.59 -16.422 -17.188 1 62.06 99 ASN B N 1
ATOM 1633 C CA . ASN B 1 99 ? 4.555 -17.312 -17.688 1 62.06 99 ASN B CA 1
ATOM 1634 C C . ASN B 1 99 ? 3.965 -16.797 -19 1 62.06 99 ASN B C 1
ATOM 1636 O O . ASN B 1 99 ? 3.602 -17.594 -19.875 1 62.06 99 ASN B O 1
ATOM 1640 N N . THR B 1 100 ? 3.873 -15.539 -19.078 1 57.22 100 THR B N 1
ATOM 1641 C CA . THR B 1 100 ? 3.402 -14.953 -20.328 1 57.22 100 THR B CA 1
ATOM 1642 C C . THR B 1 100 ? 4.477 -15.047 -21.406 1 57.22 100 THR B C 1
ATOM 1644 O O . THR B 1 100 ? 4.164 -15.219 -22.578 1 57.22 100 THR B O 1
ATOM 1647 N N . SER B 1 101 ? 5.676 -14.664 -21.094 1 51.84 101 SER B N 1
ATOM 1648 C CA . SER B 1 101 ? 6.723 -14.883 -22.078 1 51.84 101 SER B CA 1
ATOM 1649 C C . SER B 1 101 ? 6.77 -16.344 -22.516 1 51.84 101 SER B C 1
ATOM 1651 O O . SER B 1 101 ? 7.035 -16.641 -23.688 1 51.84 101 SER B O 1
ATOM 1653 N N . TYR B 1 102 ? 6.613 -17.203 -21.641 1 44.69 102 TYR B N 1
ATOM 1654 C CA . TYR B 1 102 ? 6.496 -18.578 -22.109 1 44.69 102 TYR B CA 1
ATOM 1655 C C . TYR B 1 102 ? 5.258 -18.75 -22.984 1 44.69 102 TYR B C 1
ATOM 1657 O O . TYR B 1 102 ? 5.219 -19.625 -23.859 1 44.69 102 TYR B O 1
ATOM 1665 N N . PHE B 1 103 ? 4.238 -17.984 -22.797 1 40.16 103 PHE B N 1
ATOM 1666 C CA . PHE B 1 103 ? 3.137 -18.047 -23.75 1 40.16 103 PHE B CA 1
ATOM 1667 C C . PHE B 1 103 ? 3.516 -17.375 -25.062 1 40.16 103 PHE B C 1
ATOM 1669 O O . PHE B 1 103 ? 3.014 -17.734 -26.125 1 40.16 103 PHE B O 1
ATOM 1676 N N . ASN B 1 104 ? 4.219 -16.344 -24.938 1 42.78 104 ASN B N 1
ATOM 1677 C CA . ASN B 1 104 ? 4.609 -15.797 -26.234 1 42.78 104 ASN B CA 1
ATOM 1678 C C . ASN B 1 104 ? 5.578 -16.719 -26.969 1 42.78 104 ASN B C 1
ATOM 1680 O O . ASN B 1 104 ? 5.727 -16.625 -28.188 1 42.78 104 ASN B O 1
ATOM 1684 N N . LEU B 1 105 ? 6.359 -17.484 -26.344 1 35 105 LEU B N 1
ATOM 1685 C CA . LEU B 1 105 ? 7.273 -18.375 -27.062 1 35 105 LEU B CA 1
ATOM 1686 C C . LEU B 1 105 ? 6.59 -19.688 -27.422 1 35 105 LEU B C 1
ATOM 1688 O O . LEU B 1 105 ? 7.102 -20.438 -28.25 1 35 105 LEU B O 1
ATOM 1692 N N . ALA B 1 106 ? 5.449 -20.047 -26.891 1 34.31 106 ALA B N 1
ATOM 1693 C CA . ALA B 1 106 ? 4.77 -21.188 -27.484 1 34.31 106 ALA B CA 1
ATOM 1694 C C . ALA B 1 106 ? 3.824 -20.75 -28.594 1 34.31 106 ALA B C 1
ATOM 1696 O O . ALA B 1 106 ? 3.215 -19.672 -28.516 1 34.31 106 ALA B O 1
#

Secondary structure (DSSP, 8-state):
------------S---EEEEEEESSSTTSS-EEEEEETTTTTEEEES---GGGGGGEEEEEEEEHHHHHHHHTTSS-HHHHHHHHHHHHHHHHHHHHHHHHHHHH-/------------S---EEEEEEESSSTTSS-EEEEEETTTTTEEEES---GGGGGGEEEEEEEEHHHHHHHHTTSS-HHHHHHHHHHHHHHHHHHHHHHHHHHHH-

InterPro domains:
  IPR003033 SCP2 sterol-binding domain [PF02036] (5-82)
  IPR036527 SCP2 sterol-binding domain superfamily [G3DSA:3.30.1050.10] (1-84)
  IPR036527 SCP2 sterol-binding domain superfamily [SSF55718] (7-82)

Sequence (212 aa):
MKQQNASKVIVKKIGLVYQIKIAPKKIGFNELAYTIDLIRKGEVTKGAYEGIRNAYIYAIFSFKVENFVKIAMGKMNPQIAFNPFIEGLSTWFQSISSNTSYFNLAMKQQNASKVIVKKIGLVYQIKIAPKKIGFNELAYTIDLIRKGEVTKGAYEGIRNAYIYAIFSFKVENFVKIAMGKMNPQIAFNPFIEGLSTWFQSISSNTSYFNLA